Protein AF-A0A7K7Q3B3-F1 (afdb_monomer_lite)

InterPro domains:
  IPR001609 Myosin head, motor domain-like [PS51456] (1-58)
  IPR002928 Myosin tail [PF01576] (126-361)
  IPR027417 P-loop containing nucleoside triphosphate hydrolase [SSF52540] (1-120)

Secondary structure (DSSP, 8-state):
-GGGG-GGGS-TT----HHHHHHHHHHTSSS-TTSEEE-SS-EEE-TTHHHHHHHHHHHHHHHHHHHHHHHHHHHHHHHHHHHHHHHHHHHHHHHHHHHHHHHHTT-HHHHHHHHHGGG-THHHHHHHHHHHHHHHHHHHHHHHHHHHHHHHHHHHHHHHHHHHHHHHHHHHHHHHHHHHHHHHHHHHHHHHHHHHHHHHHHHHHHHHHHHHHHHHHHHHHHHHHHHHHHHHHHHHHHHHHHHHHHHHHHHHHHHHHHHHHHHHHHHHHHHHHHHHHHHHHHHHHHHHHHHHHHHHHHHHHHHHHHHHHHHHHHHHHHHHHHHHHHHHHHHHHHHHHHHHHHHHHHHHHHHHHHHHSSS---

Organism: Acrocephalus arundinaceus (NCBI:txid39621)

Radius of gyration: 111.66 Å; chains: 1; bounding box: 229×106×285 Å

Foldseek 3Di:
DLCLLPVPQDDPPDDDDPQVSVVSRVVVDPDDPVQWDDDPPDIDGHPPRVVVSVVSVVVSVVVVVVVVVVVVVVVVVVVVVVVVVVVVVVVVVVVVVVVVCVVCVPPPVVVVCVVVVVVPPPPVVVVVVVVVVVVVVVVVVVVVVVVVVVVVVVVVVVVVVVVVVVVVVVVVVVVVVVVVVVVVVVVVVVVVVVVVVVVVVVVVVVVVVVVVVVVVVVVVVVVVVVVVVVVVVVVVVVVVVVVVVVVVVVVVVVVVVVVVVVVVVVVVVVVVVVVVVVVVVVVVVVVVVVVVVVVVVVVVVVVVVVVVVVVVVVVVVVVVVVVVVVVVVVVVVVVVVVVVVVVVVVVVVVVVVVVVVPDDPD

pLDDT: mean 83.48, std 15.22, range [38.94, 98.06]

Sequence (362 aa):
RYKVLNASAIPEGQFIDSKKASEKLLGSIDVDHTQYKFGHTKVFFKAGLLGLLEEMRDEKLAQLITRTQARCRGFLMRVEYQRMVERRESIFCIQYNIRAFMNVKHWPWMKLFFKIKPLLKSAESEKEMANMKQEFEKTKEELAKSEAKRKELEEKMVKLVQEKNDLQLQVQAEADSFADAEERCDQLIKIKIQLEAKIKEVTERAEDEEEINADLTAKKRKLEDECSELKKDIDDLELTLAKVEKEKHATENKVKNLTEEMAALDETIAKLTKEKKALQEAHQQTLDDLQAEEDKVNTLTKAKSKLEQQVDDLEGSLEQEKKLRVDLERVKRKLEGDLKLAQDSIMDLENDKQQLDEKLKK

Structure (mmCIF, N/CA/C/O backbone):
data_AF-A0A7K7Q3B3-F1
#
_entry.id   AF-A0A7K7Q3B3-F1
#
loop_
_atom_site.group_PDB
_atom_site.id
_atom_site.type_symbol
_atom_site.label_atom_id
_atom_site.label_alt_id
_atom_site.label_comp_id
_atom_site.label_asym_id
_atom_site.label_entity_id
_atom_site.label_seq_id
_atom_site.pdbx_PDB_ins_code
_atom_site.Cartn_x
_atom_site.Cartn_y
_atom_site.Cartn_z
_atom_site.occupancy
_atom_site.B_iso_or_equiv
_atom_site.auth_seq_id
_atom_site.auth_comp_id
_atom_site.auth_asym_id
_atom_site.auth_atom_id
_atom_site.pdbx_PDB_model_num
ATOM 1 N N . ARG A 1 1 ? -4.802 1.596 -39.203 1.00 84.56 1 ARG A N 1
ATOM 2 C CA . ARG A 1 1 ? -4.751 0.287 -39.904 1.00 84.56 1 ARG A CA 1
ATOM 3 C C . ARG A 1 1 ? -5.434 0.347 -41.269 1.00 84.56 1 ARG A C 1
ATOM 5 O O . ARG A 1 1 ? -4.747 0.186 -42.265 1.00 84.56 1 ARG A O 1
ATOM 12 N N . TYR A 1 2 ? -6.728 0.674 -41.332 1.00 91.38 2 TYR A N 1
ATOM 13 C CA . TYR A 1 2 ? -7.512 0.630 -42.577 1.00 91.38 2 TYR A CA 1
ATOM 14 C C . TYR A 1 2 ? -7.532 1.920 -43.413 1.00 91.38 2 TYR A C 1
ATOM 16 O O . TYR A 1 2 ? -8.120 1.924 -44.484 1.00 91.38 2 TYR A O 1
ATOM 24 N N . LYS A 1 3 ? -6.851 3.002 -42.992 1.00 89.06 3 LYS A N 1
ATOM 25 C CA . LYS A 1 3 ? -6.758 4.260 -43.774 1.00 89.06 3 LYS A CA 1
ATOM 26 C C . LYS A 1 3 ? -6.236 4.025 -45.203 1.00 89.06 3 LYS A C 1
ATOM 28 O O . LYS A 1 3 ? -6.595 4.754 -46.114 1.00 89.06 3 LYS A O 1
ATOM 33 N N . VAL A 1 4 ? -5.422 2.986 -45.408 1.00 89.75 4 VAL A N 1
ATOM 34 C CA . VAL A 1 4 ? -4.890 2.603 -46.728 1.00 89.75 4 VAL A CA 1
ATOM 35 C C . VAL A 1 4 ? -5.970 2.149 -47.719 1.00 89.75 4 VAL A C 1
ATOM 37 O O . VAL A 1 4 ? -5.759 2.255 -48.923 1.00 89.75 4 VAL A O 1
ATOM 40 N N . LEU A 1 5 ? -7.124 1.679 -47.233 1.00 90.25 5 LEU A N 1
ATOM 41 C CA . LEU A 1 5 ? -8.244 1.272 -48.085 1.00 90.25 5 LEU A CA 1
ATOM 42 C C . LEU A 1 5 ? -8.858 2.470 -48.810 1.00 90.25 5 LEU A C 1
ATOM 44 O O . LEU A 1 5 ? -9.189 2.370 -49.989 1.00 90.25 5 LEU A O 1
ATOM 48 N N . ASN A 1 6 ? -8.948 3.609 -48.121 1.00 89.50 6 ASN A N 1
ATOM 49 C CA . ASN A 1 6 ? -9.407 4.866 -48.689 1.00 89.50 6 ASN A CA 1
ATOM 50 C C . ASN A 1 6 ? -8.723 6.053 -47.991 1.00 89.50 6 ASN A C 1
ATOM 52 O O . ASN A 1 6 ? -9.183 6.556 -46.964 1.00 89.50 6 ASN A O 1
ATOM 56 N N . ALA A 1 7 ? -7.601 6.505 -48.556 1.00 85.25 7 ALA A N 1
ATOM 57 C CA . ALA A 1 7 ? -6.820 7.602 -47.987 1.00 85.25 7 ALA A CA 1
ATOM 58 C C . ALA A 1 7 ? -7.554 8.953 -48.057 1.00 85.25 7 ALA A C 1
ATOM 60 O O . ALA A 1 7 ? -7.332 9.807 -47.202 1.00 85.25 7 ALA A O 1
ATOM 61 N N . SER A 1 8 ? -8.455 9.122 -49.030 1.00 86.25 8 SER A N 1
ATOM 62 C CA . SER A 1 8 ? -9.234 10.347 -49.245 1.00 86.25 8 SER A CA 1
ATOM 63 C C . SER A 1 8 ? -10.369 10.530 -48.234 1.00 86.25 8 SER A C 1
ATOM 65 O O . SER A 1 8 ? -10.897 11.631 -48.108 1.00 86.25 8 SER A O 1
ATOM 67 N N . ALA A 1 9 ? -10.734 9.481 -47.490 1.00 86.62 9 ALA A N 1
ATOM 68 C CA . ALA A 1 9 ? -11.814 9.529 -46.503 1.00 86.62 9 ALA A CA 1
ATOM 69 C C . ALA A 1 9 ? -11.504 10.428 -45.291 1.00 86.62 9 ALA A C 1
ATOM 71 O O . ALA A 1 9 ? -12.417 10.945 -44.644 1.00 86.62 9 ALA A O 1
ATOM 72 N N . ILE A 1 10 ? -10.219 10.617 -44.972 1.00 85.38 10 ILE A N 1
ATOM 73 C CA . ILE A 1 10 ? -9.761 11.464 -43.867 1.00 85.38 10 ILE A CA 1
ATOM 74 C C . ILE A 1 10 ? -8.776 12.499 -44.435 1.00 85.38 10 ILE A C 1
ATOM 76 O O . ILE A 1 10 ? -7.661 12.108 -44.793 1.00 85.38 10 ILE A O 1
ATOM 80 N N . PRO A 1 11 ? -9.150 13.795 -44.492 1.00 82.44 11 PRO A N 1
ATOM 81 C CA . PRO A 1 11 ? -8.271 14.872 -44.945 1.00 82.44 11 PRO A CA 1
ATOM 82 C C . PRO A 1 11 ? -6.944 14.894 -44.178 1.00 82.44 11 PRO A C 1
ATOM 84 O O . PRO A 1 11 ? -6.923 14.745 -42.955 1.00 82.44 11 PRO A O 1
ATOM 87 N N . GLU A 1 12 ? -5.829 15.087 -44.881 1.00 78.69 12 GLU A N 1
ATOM 88 C CA . GLU A 1 12 ? -4.520 15.233 -44.237 1.00 78.69 12 GLU A CA 1
ATOM 89 C C . GLU A 1 12 ? -4.358 16.630 -43.622 1.00 78.69 12 GLU A C 1
ATOM 91 O O . GLU A 1 12 ? -4.794 17.628 -44.189 1.00 78.69 12 GLU A O 1
ATOM 96 N N . GLY A 1 13 ? -3.747 16.700 -42.435 1.00 77.62 13 GLY A N 1
ATOM 97 C CA . GLY A 1 13 ? -3.433 17.962 -41.752 1.00 77.62 13 GLY A CA 1
ATOM 98 C C . GLY A 1 13 ? -4.578 18.606 -40.961 1.00 77.62 13 GLY A C 1
ATOM 99 O O . GLY A 1 13 ? -4.340 19.590 -40.267 1.00 77.62 13 GLY A O 1
ATOM 100 N N . GLN A 1 14 ? -5.796 18.057 -41.002 1.00 79.38 14 GLN A N 1
ATOM 101 C CA . GLN A 1 14 ? -6.909 18.522 -40.167 1.00 79.38 14 GLN A CA 1
ATOM 102 C C . GLN A 1 14 ? -7.084 17.628 -38.939 1.00 79.38 14 GLN A C 1
ATOM 104 O O . GLN A 1 14 ? -7.171 16.404 -39.051 1.00 79.38 14 GLN A O 1
ATOM 109 N N . PHE A 1 15 ? -7.168 18.244 -37.759 1.00 79.94 15 PHE A N 1
ATOM 110 C CA . PHE A 1 15 ? -7.514 17.525 -36.538 1.00 79.94 15 PHE A CA 1
ATOM 111 C C . PHE A 1 15 ? -8.987 17.102 -36.594 1.00 79.94 15 PHE A C 1
ATOM 113 O O . PHE A 1 15 ? -9.887 17.938 -36.658 1.00 79.94 15 PHE A O 1
ATOM 120 N N . ILE A 1 16 ? -9.230 15.792 -36.584 1.00 85.50 16 ILE A N 1
ATOM 121 C CA . ILE A 1 16 ? -10.566 15.192 -36.546 1.00 85.50 16 ILE A CA 1
ATOM 122 C C . ILE A 1 16 ? -10.621 14.271 -35.332 1.00 85.50 16 ILE A C 1
ATOM 124 O O . ILE A 1 16 ? -9.686 13.514 -35.074 1.00 85.50 16 ILE A O 1
ATOM 128 N N . ASP A 1 17 ? -11.738 14.325 -34.607 1.00 89.00 17 ASP A N 1
ATOM 129 C CA . ASP A 1 17 ? -12.018 13.409 -33.505 1.00 89.00 17 ASP A CA 1
ATOM 130 C C . ASP A 1 17 ? -11.872 11.936 -33.937 1.00 89.00 17 ASP A C 1
ATOM 132 O O . ASP A 1 17 ? -12.338 11.536 -35.006 1.00 89.00 17 ASP A O 1
ATOM 136 N N . SER A 1 18 ? -11.242 11.114 -33.094 1.00 87.31 18 SER A N 1
ATOM 137 C CA . SER A 1 18 ? -10.873 9.735 -33.451 1.00 87.31 18 SER A CA 1
ATOM 138 C C . SER A 1 18 ? -12.084 8.849 -33.760 1.00 87.31 18 SER A C 1
ATOM 140 O O . SER A 1 18 ? -12.007 7.980 -34.637 1.00 87.31 18 SER A O 1
ATOM 142 N N . LYS A 1 19 ? -13.222 9.080 -33.090 1.00 89.19 19 LYS A N 1
ATOM 143 C CA . LYS A 1 19 ? -14.461 8.343 -33.356 1.00 89.19 19 LYS A CA 1
ATOM 144 C C . LYS A 1 19 ? -15.053 8.771 -34.695 1.00 89.19 19 LYS A C 1
ATOM 146 O O . LYS A 1 19 ? -15.289 7.917 -35.546 1.00 89.19 19 LYS A O 1
ATOM 151 N N . LYS A 1 20 ? -15.175 10.081 -34.935 1.00 88.94 20 LYS A N 1
ATOM 152 C CA . LYS A 1 20 ? -15.652 10.623 -36.223 1.00 88.94 20 LYS A CA 1
ATOM 153 C C . LYS A 1 20 ? -14.767 10.211 -37.401 1.00 88.94 20 LYS A C 1
ATOM 155 O O . LYS A 1 20 ? -15.269 9.939 -38.488 1.00 88.94 20 LYS A O 1
ATOM 160 N N . ALA A 1 21 ? -13.452 10.149 -37.203 1.00 88.94 21 ALA A N 1
ATOM 161 C CA . ALA A 1 21 ? -12.510 9.676 -38.214 1.00 88.94 21 ALA A CA 1
ATOM 162 C C . ALA A 1 21 ? -12.736 8.192 -38.545 1.00 88.94 21 ALA A C 1
ATOM 164 O O . ALA A 1 21 ? -12.727 7.810 -39.714 1.00 88.94 21 ALA A O 1
ATOM 165 N N . SER A 1 22 ? -12.988 7.366 -37.527 1.00 89.81 22 SER A N 1
ATOM 166 C CA . SER A 1 22 ? -13.286 5.938 -37.696 1.00 89.81 22 SER A CA 1
ATOM 167 C C . SER A 1 22 ? -14.641 5.706 -38.375 1.00 89.81 22 SER A C 1
ATOM 169 O O . SER A 1 22 ? -14.742 4.838 -39.239 1.00 89.81 22 SER A O 1
ATOM 171 N N . GLU A 1 23 ? -15.654 6.511 -38.038 1.00 90.25 23 GLU A N 1
ATOM 172 C CA . GLU A 1 23 ? -16.974 6.526 -38.686 1.00 90.25 23 GLU A CA 1
ATOM 173 C C . GLU A 1 23 ? -16.875 6.882 -40.168 1.00 90.25 23 GLU A C 1
ATOM 175 O O . GLU A 1 23 ? -17.378 6.139 -41.009 1.00 90.25 23 GLU A O 1
ATOM 180 N N . LYS A 1 24 ? -16.167 7.968 -40.504 1.00 90.12 24 LYS A N 1
ATOM 181 C CA . LYS A 1 24 ? -15.934 8.365 -41.900 1.00 90.12 24 LYS A CA 1
ATOM 182 C C . LYS A 1 24 ? -15.163 7.306 -42.679 1.00 90.12 24 LYS A C 1
ATOM 184 O O . LYS A 1 24 ? -15.512 7.020 -43.818 1.00 90.12 24 LYS A O 1
ATOM 189 N N . LEU A 1 25 ? -14.128 6.721 -42.077 1.00 91.56 25 LEU A N 1
ATOM 190 C CA . LEU A 1 25 ? -13.311 5.713 -42.741 1.00 91.56 25 LEU A CA 1
ATOM 191 C C . LEU A 1 25 ? -14.110 4.438 -43.026 1.00 91.56 25 LEU A C 1
ATOM 193 O O . LEU A 1 25 ? -14.144 4.014 -44.174 1.00 91.56 25 LEU A O 1
ATOM 197 N N . LEU A 1 26 ? -14.776 3.853 -42.024 1.00 91.44 26 LEU A N 1
ATOM 198 C CA . LEU A 1 26 ? -15.590 2.647 -42.229 1.00 91.44 26 LEU A CA 1
ATOM 199 C C . LEU A 1 26 ? -16.825 2.914 -43.097 1.00 91.44 26 LEU A C 1
ATOM 201 O O . LEU A 1 26 ? -17.210 2.041 -43.859 1.00 91.44 26 LEU A O 1
ATOM 205 N N . GLY A 1 27 ? -17.396 4.122 -43.043 1.00 90.75 27 GLY A N 1
ATOM 206 C CA . GLY A 1 27 ? -18.475 4.547 -43.940 1.00 90.75 27 GLY A CA 1
ATOM 207 C C . GLY A 1 27 ? -18.042 4.723 -45.400 1.00 90.75 27 GLY A C 1
ATOM 208 O O . GLY A 1 27 ? -18.871 4.664 -46.297 1.00 90.75 27 GLY A O 1
ATOM 209 N N . SER A 1 28 ? -16.748 4.947 -45.647 1.00 91.62 28 SER A N 1
ATOM 210 C CA . SER A 1 28 ? -16.187 5.115 -46.996 1.00 91.62 28 SER A CA 1
ATOM 211 C C . SER A 1 28 ? -15.723 3.812 -47.651 1.00 91.62 28 SER A C 1
ATOM 213 O O . SER A 1 28 ? -15.290 3.828 -48.805 1.00 91.62 28 SER A O 1
ATOM 215 N N . ILE A 1 29 ? -15.723 2.717 -46.889 1.00 91.31 29 ILE A N 1
ATOM 216 C CA . ILE A 1 29 ? -15.339 1.384 -47.344 1.00 91.31 29 ILE A CA 1
ATOM 217 C C . ILE A 1 29 ? -16.635 0.626 -47.624 1.00 91.31 29 ILE A C 1
ATOM 219 O O . ILE A 1 29 ? -17.573 0.700 -46.834 1.00 91.31 29 ILE A O 1
ATOM 223 N N . ASP A 1 30 ? -16.677 -0.097 -48.738 1.00 88.75 30 ASP A N 1
ATOM 224 C CA . ASP A 1 30 ? -17.836 -0.891 -49.143 1.00 88.75 30 ASP A CA 1
ATOM 225 C C . ASP A 1 30 ? -17.955 -2.161 -48.279 1.00 88.75 30 ASP A C 1
ATOM 227 O O . ASP A 1 30 ? -17.468 -3.234 -48.633 1.00 88.75 30 ASP A O 1
ATOM 231 N N . VAL A 1 31 ? -18.512 -2.002 -47.075 1.00 90.19 31 VAL A N 1
ATOM 232 C CA . VAL A 1 31 ? -18.776 -3.071 -46.103 1.00 90.19 31 VAL A CA 1
ATOM 233 C C . VAL A 1 31 ? -20.163 -2.909 -45.490 1.00 90.19 31 VAL A C 1
ATOM 235 O O . VAL A 1 31 ? -20.661 -1.801 -45.309 1.00 90.19 31 VAL A O 1
ATOM 238 N N . ASP A 1 32 ? -20.779 -4.023 -45.098 1.00 91.88 32 ASP A N 1
ATOM 239 C CA . ASP A 1 32 ? -22.090 -4.020 -44.447 1.00 91.88 32 ASP A CA 1
ATOM 240 C C . ASP A 1 32 ? -22.048 -3.296 -43.085 1.00 91.88 32 ASP A C 1
ATOM 242 O O . ASP A 1 32 ? -21.484 -3.779 -42.096 1.00 91.88 32 ASP A O 1
ATOM 246 N N . HIS A 1 33 ? -22.699 -2.132 -43.013 1.00 90.31 33 HIS A N 1
ATOM 247 C CA . HIS A 1 33 ? -22.749 -1.291 -41.815 1.00 90.31 33 HIS A CA 1
ATOM 248 C C . HIS A 1 33 ? -23.534 -1.906 -40.641 1.00 90.31 33 HIS A C 1
ATOM 250 O O . HIS A 1 33 ? -23.466 -1.399 -39.519 1.00 90.31 33 HIS A O 1
ATOM 256 N N . THR A 1 34 ? -24.258 -3.011 -40.847 1.00 91.56 34 THR A N 1
ATOM 257 C CA . THR A 1 34 ? -24.919 -3.758 -39.761 1.00 91.56 34 THR A CA 1
ATOM 258 C C . THR A 1 34 ? -23.973 -4.716 -39.030 1.00 91.56 34 THR A C 1
ATOM 260 O O . THR A 1 34 ? -24.322 -5.259 -37.972 1.00 91.56 34 THR A O 1
ATOM 263 N N . GLN A 1 35 ? -22.773 -4.938 -39.574 1.00 92.81 35 GLN A N 1
ATOM 264 C CA . GLN A 1 35 ? -21.789 -5.877 -39.040 1.00 92.81 35 GLN A CA 1
ATOM 265 C C . GLN A 1 35 ? -20.799 -5.251 -38.063 1.00 92.81 35 GLN A C 1
ATOM 267 O O . GLN A 1 35 ? -19.981 -5.970 -37.490 1.00 92.81 35 GLN A O 1
ATOM 272 N N . TYR A 1 36 ? -20.885 -3.947 -37.806 1.00 93.94 36 TYR A N 1
ATOM 273 C CA . TYR A 1 36 ? -20.068 -3.303 -36.789 1.00 93.94 36 TYR A CA 1
ATOM 274 C C . TYR A 1 36 ? -20.842 -2.270 -35.968 1.00 93.94 36 TYR A C 1
ATOM 276 O O . TYR A 1 36 ? -21.887 -1.760 -36.375 1.00 93.94 36 TYR A O 1
ATOM 284 N N . LYS A 1 37 ? -20.323 -1.957 -34.779 1.00 93.25 37 LYS A N 1
ATOM 285 C CA . LYS A 1 37 ? -20.847 -0.915 -33.887 1.00 93.25 37 LYS A CA 1
ATOM 286 C C . LYS A 1 37 ? -19.711 -0.143 -33.220 1.00 93.25 37 LYS A C 1
ATOM 288 O O . LYS A 1 37 ? -18.726 -0.730 -32.777 1.00 93.25 37 LYS A O 1
ATOM 293 N N . PHE A 1 38 ? -19.868 1.175 -33.115 1.00 92.75 38 PHE A N 1
ATOM 294 C CA . PHE A 1 38 ? -18.913 2.052 -32.435 1.00 92.75 38 PHE A CA 1
ATOM 295 C C . PHE A 1 38 ? -19.223 2.151 -30.938 1.00 92.75 38 PHE A C 1
ATOM 297 O O . PHE A 1 38 ? -20.309 2.584 -30.557 1.00 92.75 38 PHE A O 1
ATOM 304 N N . GLY A 1 39 ? -18.257 1.795 -30.093 1.00 89.06 39 GLY A N 1
ATOM 305 C CA . GLY A 1 39 ? -18.222 2.157 -28.675 1.00 89.06 39 GLY A CA 1
ATOM 306 C C . GLY A 1 39 ? -17.466 3.471 -28.438 1.00 89.06 39 GLY A C 1
ATOM 307 O O . GLY A 1 39 ? -17.098 4.172 -29.381 1.00 89.06 39 GLY A O 1
ATOM 308 N N . HIS A 1 40 ? -17.211 3.810 -27.170 1.00 84.31 40 HIS A N 1
ATOM 309 C CA . HIS A 1 40 ? -16.462 5.025 -26.808 1.00 84.31 40 HIS A CA 1
ATOM 310 C C . HIS A 1 40 ? -14.968 4.936 -27.147 1.00 84.31 40 HIS A C 1
ATOM 312 O O . HIS A 1 40 ? -14.392 5.904 -27.629 1.00 84.31 40 HIS A O 1
ATOM 318 N N . THR A 1 41 ? -14.349 3.773 -26.929 1.00 87.12 41 THR A N 1
ATOM 319 C CA . THR A 1 41 ? -12.910 3.542 -27.167 1.00 87.12 41 THR A CA 1
ATOM 320 C C . THR A 1 41 ? -12.626 2.412 -28.157 1.00 87.12 41 THR A C 1
ATOM 322 O O . THR A 1 41 ? -11.491 2.257 -28.604 1.00 87.12 41 THR A O 1
ATOM 325 N N . LYS A 1 42 ? -13.630 1.597 -28.501 1.00 92.00 42 LYS A N 1
ATOM 326 C CA . LYS A 1 42 ? -13.481 0.378 -29.312 1.00 92.00 42 LYS A CA 1
ATOM 327 C C . LYS A 1 42 ? -14.560 0.296 -30.391 1.00 92.00 42 LYS A C 1
ATOM 329 O O . LYS A 1 42 ? -15.663 0.801 -30.199 1.00 92.00 42 LYS A O 1
ATOM 334 N N . VAL A 1 43 ? -14.250 -0.381 -31.495 1.00 91.94 43 VAL A N 1
ATOM 335 C CA . VAL A 1 43 ? -15.218 -0.777 -32.531 1.00 91.94 43 VAL A CA 1
ATOM 336 C C . VAL A 1 43 ? -15.446 -2.279 -32.413 1.00 91.94 43 VAL A C 1
ATOM 338 O O . VAL A 1 43 ? -14.484 -3.042 -32.342 1.00 91.94 43 VAL A O 1
ATOM 341 N N . PHE A 1 44 ? -16.706 -2.692 -32.358 1.00 93.00 44 PHE A N 1
ATOM 342 C CA . PHE A 1 44 ? -17.110 -4.090 -32.267 1.00 93.00 44 PHE A CA 1
ATOM 343 C C . PHE A 1 44 ? -17.494 -4.586 -33.654 1.00 93.00 44 PHE A C 1
ATOM 345 O O . PHE A 1 44 ? -18.296 -3.939 -34.323 1.00 93.00 44 PHE A O 1
ATOM 352 N N . PHE A 1 45 ? -16.945 -5.725 -34.066 1.00 95.25 45 PHE A N 1
ATOM 353 C CA . PHE A 1 45 ? -17.212 -6.357 -35.357 1.00 95.25 45 PHE A CA 1
ATOM 354 C C . PHE A 1 45 ? -17.914 -7.699 -35.132 1.00 95.25 45 PHE A C 1
ATOM 356 O O . PHE A 1 45 ? -17.574 -8.424 -34.196 1.00 95.25 45 PHE A O 1
ATOM 363 N N . LYS A 1 46 ? -18.873 -8.048 -35.992 1.00 94.81 46 LYS A N 1
ATOM 364 C CA . LYS A 1 46 ? -19.380 -9.421 -36.098 1.00 94.81 46 LYS A CA 1
ATOM 365 C C . LYS A 1 46 ? -18.287 -10.330 -36.673 1.00 94.81 46 LYS A C 1
ATOM 367 O O . LYS A 1 46 ? -17.348 -9.862 -37.322 1.00 94.81 46 LYS A O 1
ATOM 372 N N . ALA A 1 47 ? -18.412 -11.633 -36.427 1.00 92.56 47 ALA A N 1
ATOM 373 C CA . ALA A 1 47 ? -17.499 -12.626 -36.984 1.00 92.56 47 ALA A CA 1
ATOM 374 C C . ALA A 1 47 ? -17.429 -12.505 -38.520 1.00 92.56 47 ALA A C 1
ATOM 376 O O . ALA A 1 47 ? -18.448 -12.287 -39.171 1.00 92.56 47 ALA A O 1
ATOM 377 N N . GLY A 1 48 ? -16.225 -12.617 -39.085 1.00 90.50 48 GLY A N 1
ATOM 378 C CA . GLY A 1 48 ? -15.976 -12.513 -40.529 1.00 90.50 48 GLY A CA 1
ATOM 379 C C . GLY A 1 48 ? -15.602 -11.110 -41.022 1.00 90.50 48 GLY A C 1
ATOM 380 O O . GLY A 1 48 ? -14.658 -10.988 -41.798 1.00 90.50 48 GLY A O 1
ATOM 381 N N . LEU A 1 49 ? -16.232 -10.041 -40.513 1.00 93.00 49 LEU A N 1
ATOM 382 C CA . LEU A 1 49 ? -15.990 -8.679 -41.023 1.00 93.00 49 LEU A CA 1
ATOM 383 C C . LEU A 1 49 ? -14.534 -8.217 -40.843 1.00 93.00 49 LEU A C 1
ATOM 385 O O . LEU A 1 49 ? -13.968 -7.572 -41.723 1.00 93.00 49 LEU A O 1
ATOM 389 N N . LEU A 1 50 ? -13.901 -8.559 -39.717 1.00 92.31 50 LEU A N 1
ATOM 390 C CA . LEU A 1 50 ? -12.499 -8.199 -39.488 1.00 92.31 50 LEU A CA 1
ATOM 391 C C . LEU A 1 50 ? -11.551 -8.913 -40.466 1.00 92.31 50 LEU A C 1
ATOM 393 O O . LEU A 1 50 ? -10.570 -8.313 -40.891 1.00 92.31 50 LEU A O 1
ATOM 397 N N . GLY A 1 51 ? -11.855 -10.163 -40.832 1.00 93.81 51 GLY A N 1
ATOM 398 C CA . GLY A 1 51 ? -11.087 -10.921 -41.823 1.00 93.81 51 GLY A CA 1
ATOM 399 C C . GLY A 1 51 ? -11.187 -10.285 -43.207 1.00 93.81 51 GLY A C 1
ATOM 400 O O . GLY A 1 51 ? -10.163 -9.999 -43.816 1.00 93.81 51 GLY A O 1
ATOM 401 N N . LEU A 1 52 ? -12.406 -9.933 -43.629 1.00 93.12 52 LEU A N 1
ATOM 402 C CA . LEU A 1 52 ? -12.645 -9.218 -44.885 1.00 93.12 52 LEU A CA 1
ATOM 403 C C . LEU A 1 52 ? -11.875 -7.886 -44.947 1.00 93.12 52 LEU A C 1
ATOM 405 O O . LEU A 1 52 ? -11.236 -7.576 -45.949 1.00 93.12 52 LEU A O 1
ATOM 409 N N . LEU A 1 53 ? -11.882 -7.107 -43.858 1.00 93.88 53 LEU A N 1
ATOM 410 C CA . LEU A 1 53 ? -11.126 -5.852 -43.783 1.00 93.88 53 LEU A CA 1
ATOM 411 C C . LEU A 1 53 ? -9.603 -6.054 -43.876 1.00 93.88 53 LEU A C 1
ATOM 413 O O . LEU A 1 53 ? -8.908 -5.165 -44.376 1.00 93.88 53 LEU A O 1
ATOM 417 N N . GLU A 1 54 ? -9.068 -7.180 -43.391 1.00 94.94 54 GLU A N 1
ATOM 418 C CA . GLU A 1 54 ? -7.656 -7.529 -43.591 1.00 94.94 54 GLU A CA 1
ATOM 419 C C . GLU A 1 54 ? -7.362 -7.951 -45.028 1.00 94.94 54 GLU A C 1
ATOM 421 O O . GLU A 1 54 ? -6.396 -7.450 -45.594 1.00 94.94 54 GLU A O 1
ATOM 426 N N . GLU A 1 55 ? -8.206 -8.773 -45.651 1.00 94.69 55 GLU A N 1
ATOM 427 C CA . GLU A 1 55 ? -8.022 -9.197 -47.046 1.00 94.69 55 GLU A CA 1
ATOM 428 C C . GLU A 1 55 ? -8.016 -7.997 -48.000 1.00 94.69 55 GLU A C 1
ATOM 430 O O . GLU A 1 55 ? -7.057 -7.795 -48.750 1.00 94.69 55 GLU A O 1
ATOM 435 N N . MET A 1 56 ? -9.014 -7.112 -47.886 1.00 93.19 56 MET A N 1
ATOM 436 C CA . MET A 1 56 ? -9.070 -5.868 -48.666 1.00 93.19 56 MET A CA 1
ATOM 437 C C . MET A 1 56 ? -7.812 -5.010 -48.463 1.00 93.19 56 MET A C 1
ATOM 439 O O . MET A 1 56 ? -7.342 -4.316 -49.373 1.00 93.19 56 MET A O 1
ATOM 443 N N . ARG A 1 57 ? -7.267 -5.011 -47.240 1.00 94.94 57 ARG A N 1
ATOM 444 C CA . ARG A 1 57 ? -6.073 -4.238 -46.892 1.00 94.94 57 ARG A CA 1
ATOM 445 C C . ARG A 1 57 ? -4.836 -4.855 -47.522 1.00 94.94 57 ARG A C 1
ATOM 447 O O . ARG A 1 57 ? -4.022 -4.106 -48.064 1.00 94.94 57 ARG A O 1
ATOM 454 N N . ASP A 1 58 ? -4.695 -6.168 -47.461 1.00 95.50 58 ASP A N 1
ATOM 455 C CA . ASP A 1 58 ? -3.544 -6.883 -47.995 1.00 95.50 58 ASP A CA 1
ATOM 456 C C . ASP A 1 58 ? -3.480 -6.778 -49.519 1.00 95.50 58 ASP A C 1
ATOM 458 O O . ASP A 1 58 ? -2.405 -6.520 -50.060 1.00 95.50 58 ASP A O 1
ATOM 462 N N . GLU A 1 59 ? -4.618 -6.810 -50.216 1.00 94.19 59 GLU A N 1
ATOM 463 C CA . GLU A 1 59 ? -4.673 -6.538 -51.658 1.00 94.19 59 GLU A CA 1
ATOM 464 C C . GLU A 1 59 ? -4.164 -5.131 -52.009 1.00 94.19 59 GLU A C 1
ATOM 466 O O . GLU A 1 59 ? -3.342 -4.952 -52.918 1.00 94.19 59 GLU A O 1
ATOM 471 N N . LYS A 1 60 ? -4.608 -4.104 -51.269 1.00 92.12 60 LYS A N 1
ATOM 472 C CA . LYS A 1 60 ? -4.128 -2.726 -51.469 1.00 92.12 60 LYS A CA 1
ATOM 473 C C . LYS A 1 60 ? -2.649 -2.582 -51.133 1.00 92.12 60 LYS A C 1
ATOM 475 O O . LYS A 1 60 ? -1.916 -1.910 -51.865 1.00 92.12 60 LYS A O 1
ATOM 480 N N . LEU A 1 61 ? -2.192 -3.212 -50.053 1.00 94.25 61 LEU A N 1
ATOM 481 C CA . LEU A 1 61 ? -0.785 -3.203 -49.669 1.00 94.25 61 LEU A CA 1
ATOM 482 C C . LEU A 1 61 ? 0.082 -3.914 -50.704 1.00 94.25 61 LEU A C 1
ATOM 484 O O . LEU A 1 61 ? 1.128 -3.374 -51.053 1.00 94.25 61 LEU A O 1
ATOM 488 N N . ALA A 1 62 ? -0.357 -5.044 -51.254 1.00 95.75 62 ALA A N 1
ATOM 489 C CA . ALA A 1 62 ? 0.357 -5.754 -52.309 1.00 95.75 62 ALA A CA 1
ATOM 490 C C . ALA A 1 62 ? 0.598 -4.844 -53.523 1.00 95.75 62 ALA A C 1
ATOM 492 O O . ALA A 1 62 ? 1.731 -4.718 -53.985 1.00 95.75 62 ALA A O 1
ATOM 493 N N . GLN A 1 63 ? -0.423 -4.110 -53.981 1.00 94.19 63 GLN A N 1
ATOM 494 C CA . GLN A 1 63 ? -0.278 -3.160 -55.092 1.00 94.19 63 GLN A CA 1
ATOM 495 C C . GLN A 1 63 ? 0.741 -2.047 -54.793 1.00 94.19 63 GLN A C 1
ATOM 497 O O . GLN A 1 63 ? 1.583 -1.723 -55.638 1.00 94.19 63 GLN A O 1
ATOM 502 N N . LEU A 1 64 ? 0.686 -1.455 -53.594 1.00 93.19 64 LEU A N 1
ATOM 503 C CA . LEU A 1 64 ? 1.614 -0.398 -53.181 1.00 93.19 64 LEU A CA 1
ATOM 504 C C . LEU A 1 64 ? 3.045 -0.926 -53.033 1.00 93.19 64 LEU A C 1
ATOM 506 O O . LEU A 1 64 ? 3.986 -0.307 -53.533 1.00 93.19 64 LEU A O 1
ATOM 510 N N . ILE A 1 65 ? 3.210 -2.085 -52.396 1.00 94.88 65 ILE A N 1
ATOM 511 C CA . ILE A 1 65 ? 4.504 -2.738 -52.202 1.00 94.88 65 ILE A CA 1
ATOM 512 C C . ILE A 1 65 ? 5.112 -3.090 -53.555 1.00 94.88 65 ILE A C 1
ATOM 514 O O . ILE A 1 65 ? 6.280 -2.781 -53.771 1.00 94.88 65 ILE A O 1
ATOM 518 N N . THR A 1 66 ? 4.347 -3.637 -54.502 1.00 97.00 66 THR A N 1
ATOM 519 C CA . THR A 1 66 ? 4.857 -3.947 -55.845 1.00 97.00 66 THR A CA 1
ATOM 520 C C . THR A 1 66 ? 5.370 -2.697 -56.561 1.00 97.00 66 THR A C 1
ATOM 522 O O . THR A 1 66 ? 6.450 -2.735 -57.153 1.00 97.00 66 THR A O 1
ATOM 525 N N . ARG A 1 67 ? 4.676 -1.553 -56.456 1.00 96.38 67 ARG A N 1
ATOM 526 C CA . ARG A 1 67 ? 5.158 -0.272 -57.014 1.00 96.38 67 ARG A CA 1
ATOM 527 C C . ARG A 1 67 ? 6.448 0.201 -56.341 1.00 96.38 67 ARG A C 1
ATOM 529 O O . ARG A 1 67 ? 7.378 0.621 -57.032 1.00 96.38 67 ARG A O 1
ATOM 536 N N . THR A 1 68 ? 6.528 0.115 -55.014 1.00 96.00 68 THR A N 1
ATOM 537 C CA . THR A 1 68 ? 7.738 0.468 -54.256 1.00 96.00 68 THR A CA 1
ATOM 538 C C . THR A 1 68 ? 8.905 -0.438 -54.634 1.00 96.00 68 THR A C 1
ATOM 540 O O . THR A 1 68 ? 9.976 0.049 -54.986 1.00 96.00 68 THR A O 1
ATOM 543 N N . GLN A 1 69 ? 8.688 -1.751 -54.664 1.00 96.44 69 GLN A N 1
ATOM 544 C CA . GLN A 1 69 ? 9.697 -2.721 -55.068 1.00 96.44 69 GLN A CA 1
ATOM 545 C C . GLN A 1 69 ? 10.165 -2.492 -56.509 1.00 96.44 69 GLN A C 1
ATOM 547 O O . GLN A 1 69 ? 11.361 -2.580 -56.770 1.00 96.44 69 GLN A O 1
ATOM 552 N N . ALA A 1 70 ? 9.264 -2.165 -57.442 1.00 97.44 70 ALA A N 1
ATOM 553 C CA . ALA A 1 70 ? 9.634 -1.828 -58.816 1.00 97.44 70 ALA A CA 1
ATOM 554 C C . ALA A 1 70 ? 10.555 -0.596 -58.869 1.00 97.44 70 ALA A C 1
ATOM 556 O O . ALA A 1 70 ? 11.560 -0.610 -59.582 1.00 97.44 70 ALA A O 1
ATOM 557 N N . ARG A 1 71 ? 10.282 0.440 -58.061 1.00 96.88 71 ARG A N 1
ATOM 558 C CA . ARG A 1 71 ? 11.173 1.607 -57.929 1.00 96.88 71 ARG A CA 1
ATOM 559 C C . ARG A 1 71 ? 12.529 1.235 -57.334 1.00 96.88 71 ARG A C 1
ATOM 561 O O . ARG A 1 71 ? 13.543 1.650 -57.888 1.00 96.88 71 ARG A O 1
ATOM 568 N N . CYS A 1 72 ? 12.560 0.443 -56.261 1.00 96.56 72 CYS A N 1
ATOM 569 C CA . CYS A 1 72 ? 13.801 -0.021 -55.634 1.00 96.56 72 CYS A CA 1
ATOM 570 C C . CYS A 1 72 ? 14.645 -0.857 -56.605 1.00 96.56 72 CYS A C 1
ATOM 572 O O . CYS A 1 72 ? 15.824 -0.568 -56.789 1.00 96.56 72 CYS A O 1
ATOM 574 N N . ARG A 1 73 ? 14.038 -1.839 -57.287 1.00 97.62 73 ARG A N 1
ATOM 575 C CA . ARG A 1 73 ? 14.710 -2.654 -58.314 1.00 97.62 73 ARG A CA 1
ATOM 576 C C . ARG A 1 73 ? 15.224 -1.785 -59.461 1.00 97.62 73 ARG A C 1
ATOM 578 O O . ARG A 1 73 ? 16.367 -1.942 -59.874 1.00 97.62 73 ARG A O 1
ATOM 585 N N . GLY A 1 74 ? 14.428 -0.819 -59.922 1.00 97.81 74 GLY A N 1
ATOM 586 C CA . GLY A 1 74 ? 14.847 0.138 -60.945 1.00 97.81 74 GLY A CA 1
ATOM 587 C C . GLY A 1 74 ? 16.016 1.027 -60.504 1.00 97.81 74 GLY A C 1
ATOM 588 O O . GLY A 1 74 ? 16.920 1.278 -61.295 1.00 97.81 74 GLY A O 1
ATOM 589 N N . PHE A 1 75 ? 16.030 1.491 -59.251 1.00 97.62 75 PHE A N 1
ATOM 590 C CA . PHE A 1 75 ? 17.152 2.251 -58.692 1.00 97.62 75 PHE A CA 1
ATOM 591 C C . PHE A 1 75 ? 18.422 1.400 -58.618 1.00 97.62 75 PHE A C 1
ATOM 593 O O . PHE A 1 75 ? 19.453 1.819 -59.137 1.00 97.62 75 PHE A O 1
ATOM 600 N N . LEU A 1 76 ? 18.332 0.192 -58.053 1.00 97.00 76 LEU A N 1
ATOM 601 C CA . LEU A 1 76 ? 19.461 -0.735 -57.952 1.00 97.00 76 LEU A CA 1
ATOM 602 C C . LEU A 1 76 ? 20.059 -1.048 -59.328 1.00 97.00 76 LEU A C 1
ATOM 604 O O . LEU A 1 76 ? 21.272 -0.969 -59.493 1.00 97.00 76 LEU A O 1
ATOM 608 N N . MET A 1 77 ? 19.217 -1.318 -60.331 1.00 97.00 77 MET A N 1
ATOM 609 C CA . MET A 1 77 ? 19.694 -1.583 -61.689 1.00 97.00 77 MET A CA 1
ATOM 610 C C . MET A 1 77 ? 20.322 -0.361 -62.357 1.00 97.00 77 MET A C 1
ATOM 612 O O . MET A 1 77 ? 21.271 -0.529 -63.110 1.00 97.00 77 MET A O 1
ATOM 616 N N . ARG A 1 78 ? 19.856 0.864 -62.078 1.00 97.62 78 ARG A N 1
ATOM 617 C CA . ARG A 1 78 ? 20.519 2.084 -62.574 1.00 97.62 78 ARG A CA 1
ATOM 618 C C . ARG A 1 78 ? 21.888 2.296 -61.933 1.00 97.62 78 ARG A C 1
ATOM 620 O O . ARG A 1 78 ? 22.823 2.650 -62.641 1.00 97.62 78 ARG A O 1
ATOM 627 N N . VAL A 1 79 ? 22.017 2.049 -60.627 1.00 96.75 79 VAL A N 1
ATOM 628 C CA . VAL A 1 79 ? 23.313 2.101 -59.928 1.00 96.75 79 VAL A CA 1
ATOM 629 C C . VAL A 1 79 ? 24.269 1.050 -60.493 1.00 96.75 79 VAL A C 1
ATOM 631 O O . VAL A 1 79 ? 25.421 1.361 -60.784 1.00 96.75 79 VAL A O 1
ATOM 634 N N . GLU A 1 80 ? 23.801 -0.182 -60.698 1.00 96.50 80 GLU A N 1
ATOM 635 C CA . GLU A 1 80 ? 24.643 -1.234 -61.271 1.00 96.50 80 GLU A CA 1
ATOM 636 C C . GLU A 1 80 ? 24.981 -0.961 -62.744 1.00 96.50 80 GLU A C 1
ATOM 638 O O . GLU A 1 80 ? 26.119 -1.161 -63.156 1.00 96.50 80 GLU A O 1
ATOM 643 N N . TYR A 1 81 ? 24.046 -0.416 -63.527 1.00 97.00 81 TYR A N 1
ATOM 644 C CA . TYR A 1 81 ? 24.312 0.012 -64.900 1.00 97.00 81 TYR A CA 1
ATOM 645 C C . TYR A 1 81 ? 25.382 1.107 -64.955 1.00 97.00 81 TYR A C 1
ATOM 647 O O . TYR A 1 81 ? 26.302 1.015 -65.763 1.00 97.00 81 TYR A O 1
ATOM 655 N N . GLN A 1 82 ? 25.322 2.097 -64.060 1.00 96.44 82 GLN A N 1
ATOM 656 C CA . GLN A 1 82 ? 26.352 3.130 -63.964 1.00 96.44 82 GLN A CA 1
ATOM 657 C C . GLN A 1 82 ? 27.728 2.514 -63.672 1.00 96.44 82 GLN A C 1
ATOM 659 O O . GLN A 1 82 ? 28.691 2.813 -64.375 1.00 96.44 82 GLN A O 1
ATOM 664 N N . ARG A 1 83 ? 27.809 1.557 -62.736 1.00 95.38 83 ARG A N 1
ATOM 665 C CA . ARG A 1 83 ? 29.043 0.791 -62.484 1.00 95.38 83 ARG A CA 1
ATOM 666 C C . ARG A 1 83 ? 29.509 0.010 -63.715 1.00 95.38 83 ARG A C 1
ATOM 668 O O . ARG A 1 83 ? 30.708 -0.094 -63.951 1.00 95.38 83 ARG A O 1
ATOM 675 N N . MET A 1 84 ? 28.599 -0.561 -64.506 1.00 95.69 84 MET A N 1
ATOM 676 C CA . MET A 1 84 ? 28.943 -1.259 -65.753 1.00 95.69 84 MET A CA 1
ATOM 677 C C . MET A 1 84 ? 29.495 -0.300 -66.819 1.00 95.69 84 MET A C 1
ATOM 679 O O . MET A 1 84 ? 30.466 -0.644 -67.496 1.00 95.69 84 MET A O 1
ATOM 683 N N . VAL A 1 85 ? 28.923 0.900 -66.948 1.00 95.56 85 VAL A N 1
ATOM 684 C CA . VAL A 1 85 ? 29.419 1.953 -67.850 1.00 95.56 85 VAL A CA 1
ATOM 685 C C . VAL A 1 85 ? 30.804 2.428 -67.409 1.00 95.56 85 VAL A C 1
ATOM 687 O O . VAL A 1 85 ? 31.727 2.427 -68.222 1.00 95.56 85 VAL A O 1
ATOM 690 N N . GLU A 1 86 ? 30.987 2.720 -66.119 1.00 94.81 86 GLU A N 1
ATOM 691 C CA . GLU A 1 86 ? 32.286 3.089 -65.541 1.00 94.81 86 GLU A CA 1
ATOM 692 C C . GLU A 1 86 ? 33.333 1.989 -65.753 1.00 94.81 86 GLU A C 1
ATOM 694 O O . GLU A 1 86 ? 34.470 2.277 -66.130 1.00 94.81 86 GLU A O 1
ATOM 699 N N . ARG A 1 87 ? 32.962 0.710 -65.585 1.00 94.75 87 ARG A N 1
ATOM 700 C CA . ARG A 1 87 ? 33.839 -0.431 -65.905 1.00 94.75 87 ARG A CA 1
ATOM 701 C C . ARG A 1 87 ? 34.221 -0.444 -67.383 1.00 94.75 87 ARG A C 1
ATOM 703 O O . ARG A 1 87 ? 35.389 -0.656 -67.695 1.00 94.75 87 ARG A O 1
ATOM 710 N N . ARG A 1 88 ? 33.275 -0.202 -68.296 1.00 94.94 88 ARG A N 1
ATOM 711 C CA . ARG A 1 88 ? 33.543 -0.146 -69.743 1.00 94.94 88 ARG A CA 1
ATOM 712 C C . ARG A 1 88 ? 34.530 0.970 -70.090 1.00 94.94 88 ARG A C 1
ATOM 714 O O . ARG A 1 88 ? 35.482 0.717 -70.822 1.00 94.94 88 ARG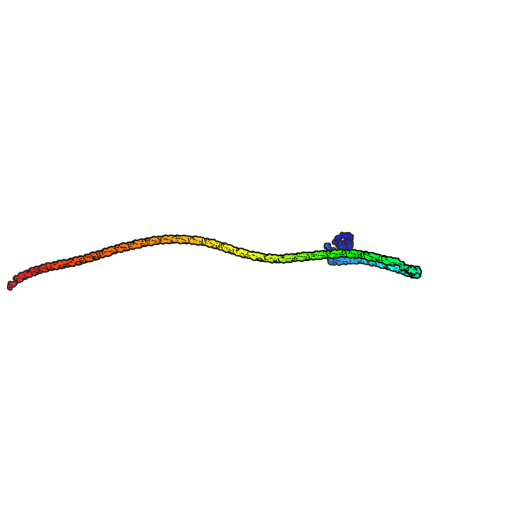 A O 1
ATOM 721 N N . GLU A 1 89 ? 34.341 2.173 -69.556 1.00 93.19 89 GLU A N 1
ATOM 722 C CA . GLU A 1 89 ? 35.281 3.288 -69.747 1.00 93.19 89 GLU A CA 1
ATOM 723 C C . GLU A 1 89 ? 36.651 2.996 -69.126 1.00 93.19 89 GLU A C 1
ATOM 725 O O . GLU A 1 89 ? 37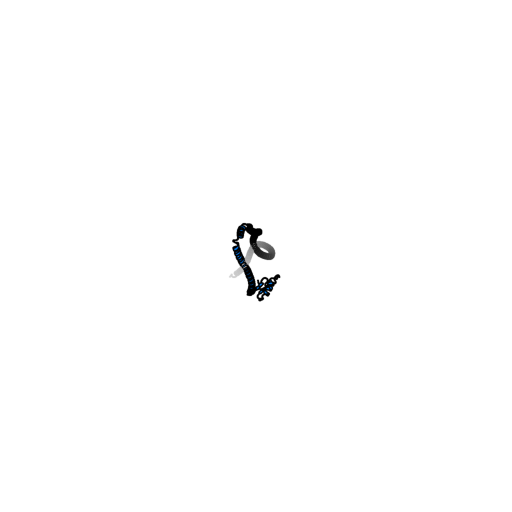.685 3.198 -69.766 1.00 93.19 89 GLU A O 1
ATOM 730 N N . SER A 1 90 ? 36.662 2.424 -67.919 1.00 94.50 90 SER A N 1
ATOM 731 C CA . SER A 1 90 ? 37.884 1.993 -67.235 1.00 94.50 90 SER A CA 1
ATOM 732 C C . SER A 1 90 ? 38.668 0.978 -68.067 1.00 94.50 90 SER A C 1
ATOM 734 O O . SER A 1 90 ? 39.887 1.084 -68.149 1.00 94.50 90 SER A O 1
ATOM 736 N N . ILE A 1 91 ? 37.999 0.038 -68.747 1.00 95.31 91 ILE A N 1
ATOM 737 C CA . ILE A 1 91 ? 38.653 -0.920 -69.654 1.00 95.31 91 ILE A CA 1
ATOM 738 C C . ILE A 1 91 ? 39.379 -0.187 -70.787 1.00 95.31 91 ILE A C 1
ATOM 740 O O . ILE A 1 91 ? 40.548 -0.482 -71.039 1.00 95.31 91 ILE A O 1
ATOM 744 N N . PHE A 1 92 ? 38.737 0.782 -71.447 1.00 94.31 92 PHE A N 1
ATOM 745 C CA . PHE A 1 92 ? 39.389 1.566 -72.503 1.00 94.31 92 PHE A CA 1
ATOM 746 C C . PHE A 1 92 ? 40.576 2.367 -71.966 1.00 94.31 92 PHE A C 1
ATOM 748 O O . PHE A 1 92 ? 41.651 2.344 -72.569 1.00 94.31 92 PHE A O 1
ATOM 755 N N . CYS A 1 93 ? 40.406 3.018 -70.813 1.00 95.00 93 CYS A N 1
ATOM 756 C CA . CYS A 1 93 ? 41.463 3.767 -70.143 1.00 95.00 93 CYS A CA 1
ATOM 757 C C . CYS A 1 93 ? 42.660 2.862 -69.812 1.00 95.00 93 CYS A C 1
ATOM 759 O O . CYS A 1 93 ? 43.791 3.193 -70.163 1.00 95.00 93 CYS A O 1
ATOM 761 N N . ILE A 1 94 ? 42.429 1.689 -69.215 1.00 94.88 94 ILE A N 1
ATOM 762 C CA . ILE A 1 94 ? 43.475 0.710 -68.892 1.00 94.88 94 ILE A CA 1
ATOM 763 C C . ILE A 1 94 ? 44.172 0.228 -70.167 1.00 94.88 94 ILE A C 1
ATOM 765 O O . ILE A 1 94 ? 45.397 0.267 -70.240 1.00 94.88 94 ILE A O 1
ATOM 769 N N . GLN A 1 95 ? 43.424 -0.184 -71.194 1.00 95.06 95 GLN A N 1
ATOM 770 C CA . GLN A 1 95 ? 44.006 -0.665 -72.450 1.00 95.06 95 GLN A CA 1
ATOM 771 C C . GLN A 1 95 ? 44.868 0.402 -73.132 1.00 95.06 95 GLN A C 1
ATOM 773 O O . GLN A 1 95 ? 45.974 0.103 -73.588 1.00 95.06 95 GLN A O 1
ATOM 778 N N . TYR A 1 96 ? 44.379 1.642 -73.202 1.00 96.06 96 TYR A N 1
ATOM 779 C CA . TYR A 1 96 ? 45.127 2.757 -73.773 1.00 96.06 96 TYR A CA 1
ATOM 780 C C . TYR A 1 96 ? 46.384 3.063 -72.956 1.00 96.06 96 TYR A C 1
ATOM 782 O O . TYR A 1 96 ? 47.473 3.131 -73.524 1.00 96.06 96 TYR A O 1
ATOM 790 N N . ASN A 1 97 ? 46.263 3.170 -71.629 1.00 95.44 97 ASN A N 1
ATOM 791 C CA . ASN A 1 97 ? 47.395 3.446 -70.747 1.00 95.44 97 ASN A CA 1
ATOM 792 C C . ASN A 1 97 ? 48.446 2.336 -70.785 1.00 95.44 97 ASN A C 1
ATOM 794 O O . ASN A 1 97 ? 49.631 2.647 -70.807 1.00 95.44 97 ASN A O 1
ATOM 798 N N . ILE A 1 98 ? 48.053 1.059 -70.854 1.00 95.50 98 ILE A N 1
ATOM 799 C CA . ILE A 1 98 ? 49.004 -0.050 -71.014 1.00 95.50 98 ILE A CA 1
ATOM 800 C C . ILE A 1 98 ? 49.753 0.088 -72.342 1.00 95.50 98 ILE A C 1
ATOM 802 O O . ILE A 1 98 ? 50.977 -0.016 -72.354 1.00 95.50 98 ILE A O 1
ATOM 806 N N . ARG A 1 99 ? 49.063 0.372 -73.457 1.00 95.50 99 ARG A N 1
ATOM 807 C CA . ARG A 1 99 ? 49.723 0.592 -74.759 1.00 95.50 99 ARG A CA 1
ATOM 808 C C . ARG A 1 99 ? 50.672 1.796 -74.717 1.00 95.50 99 ARG A C 1
ATOM 810 O O . ARG A 1 99 ? 51.822 1.676 -75.129 1.00 95.50 99 ARG A O 1
ATOM 817 N N . ALA A 1 100 ? 50.228 2.928 -74.169 1.00 93.88 100 ALA A N 1
ATOM 818 C CA . ALA A 1 100 ? 51.046 4.130 -74.012 1.00 93.88 100 ALA A CA 1
ATOM 819 C C . ALA A 1 100 ? 52.269 3.875 -73.114 1.00 93.88 100 ALA A C 1
ATOM 821 O O . ALA A 1 100 ? 53.393 4.225 -73.472 1.00 93.88 100 ALA A O 1
ATOM 822 N N . PHE A 1 101 ? 52.079 3.189 -71.987 1.00 92.88 101 PHE A N 1
ATOM 823 C CA . PHE A 1 101 ? 53.163 2.782 -71.102 1.00 92.88 101 PHE A CA 1
ATOM 824 C C . PHE A 1 101 ? 54.145 1.851 -71.813 1.00 92.88 101 PHE A C 1
ATOM 826 O O . PHE A 1 101 ? 55.347 2.047 -71.689 1.00 92.88 101 PHE A O 1
ATOM 833 N N . MET A 1 102 ? 53.679 0.881 -72.605 1.00 93.44 102 MET A N 1
ATOM 834 C CA . MET A 1 102 ? 54.563 -0.014 -73.361 1.00 93.44 102 MET A CA 1
ATOM 835 C C . MET A 1 102 ? 55.431 0.733 -74.384 1.00 93.44 102 MET A C 1
ATOM 837 O O . MET A 1 102 ? 56.580 0.336 -74.579 1.00 93.44 102 MET A O 1
ATOM 841 N N . ASN A 1 103 ? 54.938 1.836 -74.955 1.00 91.50 103 ASN A N 1
ATOM 842 C CA . ASN A 1 103 ? 55.722 2.712 -75.833 1.00 91.50 103 ASN A CA 1
ATOM 843 C C . ASN A 1 103 ? 56.757 3.546 -75.058 1.00 91.50 103 ASN A C 1
ATOM 845 O O . ASN A 1 103 ? 57.874 3.753 -75.527 1.00 91.50 103 ASN A O 1
ATOM 849 N N . VAL A 1 104 ? 56.403 4.023 -73.861 1.00 92.19 104 VAL A N 1
ATOM 850 C CA . VAL A 1 104 ? 57.201 5.009 -73.113 1.00 92.19 104 VAL A CA 1
ATOM 851 C C . VAL A 1 104 ? 58.101 4.377 -72.037 1.00 92.19 104 VAL A C 1
ATOM 853 O O . VAL A 1 104 ? 59.088 4.983 -71.626 1.00 92.19 104 VAL A O 1
ATOM 856 N N . LYS A 1 105 ? 57.854 3.133 -71.607 1.00 88.75 105 LYS A N 1
ATOM 857 C CA . LYS A 1 105 ? 58.592 2.457 -70.515 1.00 88.75 105 LYS A CA 1
ATOM 858 C C . LYS A 1 105 ? 60.103 2.371 -70.741 1.00 88.75 105 LYS A C 1
ATOM 860 O O . LYS A 1 105 ? 60.876 2.307 -69.785 1.00 88.75 105 LYS A O 1
ATOM 865 N N . HIS A 1 106 ? 60.543 2.349 -71.999 1.00 88.12 106 HIS A N 1
ATOM 866 C CA . HIS A 1 106 ? 61.961 2.295 -72.348 1.00 88.12 106 HIS A CA 1
ATOM 867 C C . HIS A 1 106 ? 62.577 3.678 -72.604 1.00 88.12 106 HIS A C 1
ATOM 869 O O . HIS A 1 106 ? 63.806 3.771 -72.649 1.00 88.12 106 HIS A O 1
ATOM 875 N N . TRP A 1 107 ? 61.763 4.739 -72.679 1.00 92.75 107 TRP A N 1
ATOM 876 C CA . TRP A 1 107 ? 62.199 6.112 -72.927 1.00 92.75 107 TRP A CA 1
ATOM 877 C C . TRP A 1 107 ? 63.060 6.642 -71.762 1.00 92.75 107 TRP A C 1
ATOM 879 O O . TRP A 1 107 ? 62.627 6.570 -70.605 1.00 92.75 107 TRP A O 1
ATOM 889 N N . PRO A 1 108 ? 64.272 7.179 -72.020 1.00 91.50 108 PRO A N 1
ATOM 890 C CA . PRO A 1 108 ? 65.184 7.625 -70.963 1.00 91.50 108 PRO A CA 1
ATOM 891 C C . PRO A 1 108 ? 64.580 8.642 -69.982 1.00 91.50 108 PRO A C 1
ATOM 893 O O . PRO A 1 108 ? 64.776 8.507 -68.774 1.00 91.50 108 PRO A O 1
ATOM 896 N N . TRP A 1 109 ? 63.785 9.600 -70.471 1.00 90.88 109 TRP A N 1
ATOM 897 C CA . TRP A 1 109 ? 63.131 10.614 -69.632 1.00 90.88 109 TRP A CA 1
ATOM 898 C C . TRP A 1 109 ? 62.096 10.023 -68.660 1.00 90.88 109 TRP A C 1
ATOM 900 O O . TRP A 1 109 ? 62.033 10.442 -67.506 1.00 90.88 109 TRP A O 1
ATOM 910 N N . MET A 1 110 ? 61.343 8.992 -69.066 1.00 89.75 110 MET A N 1
ATOM 911 C CA . MET A 1 110 ? 60.381 8.319 -68.180 1.00 89.75 110 MET A CA 1
ATOM 912 C C . MET A 1 110 ? 61.081 7.528 -67.068 1.00 89.75 110 MET A C 1
ATOM 914 O O . MET A 1 110 ? 60.650 7.543 -65.914 1.00 89.75 110 MET A O 1
ATOM 918 N N . LYS A 1 111 ? 62.199 6.864 -67.394 1.00 86.44 111 LYS A N 1
ATOM 919 C CA . LYS A 1 111 ? 63.039 6.171 -66.403 1.00 86.44 111 LYS A CA 1
ATOM 920 C C . LYS A 1 111 ? 63.621 7.145 -65.378 1.00 86.44 111 LYS A C 1
ATOM 922 O O . LYS A 1 111 ? 63.672 6.813 -64.196 1.00 86.44 111 LYS A O 1
ATOM 927 N N . LEU A 1 112 ? 64.046 8.333 -65.817 1.00 88.62 112 LEU A N 1
ATOM 928 C CA . LEU A 1 112 ? 64.524 9.389 -64.925 1.00 88.62 112 LEU A CA 1
ATOM 929 C C . LEU A 1 112 ? 63.406 9.867 -63.985 1.00 88.62 112 LEU A C 1
ATOM 931 O O . LEU A 1 112 ? 63.606 9.905 -62.774 1.00 88.62 112 LEU A O 1
ATOM 935 N N . PHE A 1 113 ? 62.212 10.137 -64.519 1.00 85.44 113 PHE A N 1
ATOM 936 C CA . PHE A 1 113 ? 61.051 10.544 -63.723 1.00 8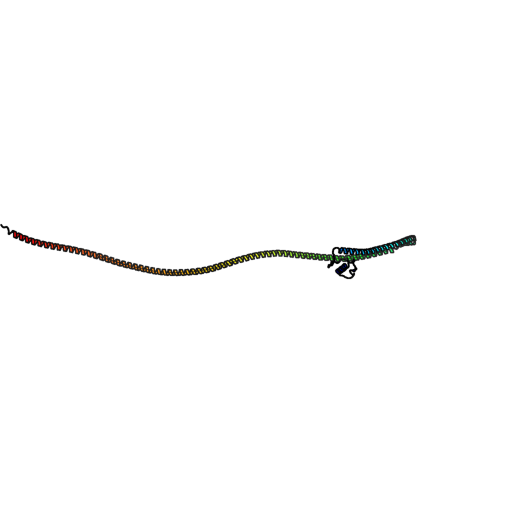5.44 113 PHE A CA 1
ATOM 937 C C . PHE A 1 113 ? 60.689 9.522 -62.635 1.00 85.44 113 PHE A C 1
ATOM 939 O O . PHE A 1 113 ? 60.519 9.903 -61.480 1.00 85.44 113 PHE A O 1
ATOM 946 N N . PHE A 1 114 ? 60.638 8.223 -62.954 1.00 84.19 114 PHE A N 1
ATOM 947 C CA . PHE A 1 114 ? 60.351 7.187 -61.952 1.00 84.19 114 PHE A CA 1
ATOM 948 C C . PHE A 1 114 ? 61.437 7.038 -60.881 1.00 84.19 114 PHE A C 1
ATOM 950 O O . PHE A 1 114 ? 61.112 6.640 -59.768 1.00 84.19 114 PHE A O 1
ATOM 957 N N . LYS A 1 115 ? 62.703 7.365 -61.180 1.00 84.69 115 LYS A N 1
ATOM 958 C CA . LYS A 1 115 ? 63.772 7.402 -60.166 1.00 84.69 115 LYS A CA 1
ATOM 959 C C . LYS A 1 115 ? 63.660 8.621 -59.249 1.00 84.69 115 LYS A C 1
ATOM 961 O O . LYS A 1 115 ? 63.987 8.517 -58.074 1.00 84.69 115 LYS A O 1
ATOM 966 N N . ILE A 1 116 ? 63.200 9.758 -59.772 1.00 84.06 116 ILE A N 1
ATOM 967 C CA . ILE A 1 116 ? 63.086 11.012 -59.014 1.00 84.06 116 ILE A CA 1
ATOM 968 C C . ILE A 1 116 ? 61.787 11.064 -58.196 1.00 84.06 116 ILE A C 1
ATOM 970 O O . ILE A 1 116 ? 61.805 11.523 -57.061 1.00 84.06 116 ILE A O 1
ATOM 974 N N . LYS A 1 117 ? 60.663 10.570 -58.729 1.00 80.25 117 LYS A N 1
ATOM 975 C CA . LYS A 1 117 ? 59.330 10.706 -58.115 1.00 80.25 117 LYS A CA 1
ATOM 976 C C . LYS A 1 117 ? 59.233 10.173 -56.669 1.00 80.25 117 LYS A C 1
ATOM 978 O O . LYS A 1 117 ? 58.691 10.902 -55.848 1.00 80.25 117 LYS A O 1
ATOM 983 N N . PRO A 1 118 ? 59.758 8.986 -56.308 1.00 76.50 118 PRO A N 1
ATOM 984 C CA . PRO A 1 118 ? 59.735 8.495 -54.924 1.00 76.50 118 PRO A CA 1
ATOM 985 C C . PRO A 1 118 ? 60.641 9.288 -53.972 1.00 76.50 118 PRO A C 1
ATOM 987 O O . PRO A 1 118 ? 60.445 9.255 -52.763 1.00 76.50 118 PRO A O 1
ATOM 990 N N . LEU A 1 119 ? 61.635 10.010 -54.501 1.00 77.56 119 LEU A N 1
ATOM 991 C CA . LEU A 1 119 ? 62.507 10.878 -53.703 1.00 77.56 119 LEU A CA 1
ATOM 992 C C . LEU A 1 119 ? 61.809 12.200 -53.333 1.00 77.56 119 LEU A C 1
ATOM 994 O O . LEU A 1 119 ? 62.291 12.934 -52.469 1.00 77.56 119 LEU A O 1
ATOM 998 N N . LEU A 1 120 ? 60.654 12.492 -53.943 1.00 74.50 120 LEU A N 1
ATOM 999 C CA . LEU A 1 120 ? 59.792 13.618 -53.595 1.00 74.50 120 LEU A CA 1
ATOM 1000 C C . LEU A 1 120 ? 58.920 13.233 -52.387 1.00 74.50 120 LEU A C 1
ATOM 1002 O O . LEU A 1 120 ? 57.761 12.853 -52.528 1.00 74.50 120 LEU A O 1
ATOM 1006 N N . LYS A 1 121 ? 59.497 13.343 -51.182 1.00 64.69 121 LYS A N 1
ATOM 1007 C CA . LYS A 1 121 ? 58.875 13.031 -49.874 1.00 64.69 121 LYS A CA 1
ATOM 1008 C C . LYS A 1 121 ? 57.517 13.703 -49.592 1.00 64.69 121 LYS A C 1
ATOM 1010 O O . LYS A 1 121 ? 56.846 13.318 -48.639 1.00 64.69 121 LYS A O 1
ATOM 1015 N N . SER A 1 122 ? 57.121 14.720 -50.353 1.00 72.12 122 SER A N 1
ATOM 1016 C CA . SER A 1 122 ? 55.972 15.571 -50.029 1.00 72.12 122 SER A CA 1
ATOM 1017 C C . SER A 1 122 ? 54.614 14.886 -50.205 1.00 72.12 122 SER A C 1
ATOM 1019 O O . SER A 1 122 ? 53.738 15.077 -49.370 1.00 72.12 122 SER A O 1
ATOM 1021 N N . ALA A 1 123 ? 54.428 14.062 -51.240 1.00 67.81 123 ALA A N 1
ATOM 1022 C CA . ALA A 1 123 ? 53.091 13.581 -51.609 1.00 67.81 123 ALA A CA 1
ATOM 1023 C C . ALA A 1 123 ? 52.537 12.473 -50.690 1.00 67.81 123 ALA A C 1
ATOM 1025 O O . ALA A 1 123 ? 51.334 12.412 -50.443 1.00 67.81 123 ALA A O 1
ATOM 1026 N N . GLU A 1 124 ? 53.396 11.582 -50.191 1.00 70.81 124 GLU A N 1
ATOM 1027 C CA . GLU A 1 124 ? 52.974 10.467 -49.330 1.00 70.81 124 GLU A CA 1
ATOM 1028 C C . GLU A 1 124 ? 52.754 10.936 -47.884 1.00 70.81 124 GLU A C 1
ATOM 1030 O O . GLU A 1 124 ? 51.721 10.640 -47.284 1.00 70.81 124 GLU A O 1
ATOM 1035 N N . SER A 1 125 ? 53.644 11.803 -47.388 1.00 77.06 125 SER A N 1
ATOM 1036 C CA . SER A 1 125 ? 53.523 12.425 -46.066 1.00 77.06 125 SER A CA 1
ATOM 1037 C C . SER A 1 125 ? 52.276 13.310 -45.934 1.00 77.06 125 SER A C 1
ATOM 1039 O O . SER A 1 125 ? 51.643 13.323 -44.879 1.00 77.06 125 SER A O 1
ATOM 1041 N N . GLU A 1 126 ? 51.874 14.017 -46.995 1.00 79.81 126 GLU A N 1
ATOM 1042 C CA . GLU A 1 126 ? 50.673 14.861 -46.981 1.00 79.81 126 GLU A CA 1
ATOM 1043 C C . GLU A 1 126 ? 49.384 14.032 -46.869 1.00 79.81 126 GLU A C 1
ATOM 1045 O O . GLU A 1 126 ? 48.481 14.381 -46.104 1.00 79.81 126 GLU A O 1
ATOM 1050 N N . LYS A 1 127 ? 49.317 12.888 -47.563 1.00 82.25 127 LYS A N 1
ATOM 1051 C CA . LYS A 1 127 ? 48.170 11.973 -47.486 1.00 82.25 127 LYS A CA 1
ATOM 1052 C C . LYS A 1 127 ? 48.051 11.318 -46.107 1.00 82.25 127 LYS A C 1
ATOM 1054 O O . LYS A 1 127 ? 46.951 11.247 -45.562 1.00 82.25 127 LYS A O 1
ATOM 1059 N N . GLU A 1 128 ? 49.164 10.866 -45.534 1.00 83.94 128 GLU A N 1
ATOM 1060 C CA . GLU A 1 128 ? 49.188 10.313 -44.173 1.00 83.94 128 GLU A CA 1
ATOM 1061 C C . GLU A 1 128 ? 48.781 11.362 -43.134 1.00 83.94 128 GLU A C 1
ATOM 1063 O O . GLU A 1 128 ? 47.963 11.083 -42.256 1.00 83.94 128 GLU A O 1
ATOM 1068 N N . MET A 1 129 ? 49.275 12.595 -43.274 1.00 86.50 129 MET A N 1
ATOM 1069 C CA . MET A 1 129 ? 48.926 13.689 -42.373 1.00 86.50 129 MET A CA 1
ATOM 1070 C C . MET A 1 129 ? 47.444 14.075 -42.463 1.00 86.50 129 MET A C 1
ATOM 1072 O O . MET A 1 129 ? 46.835 14.391 -41.440 1.00 86.50 129 MET A O 1
ATOM 1076 N N . ALA A 1 130 ? 46.843 14.039 -43.655 1.00 88.88 130 ALA A N 1
ATOM 1077 C CA . ALA A 1 130 ? 45.414 14.294 -43.829 1.00 88.88 130 ALA A CA 1
ATOM 1078 C C . ALA A 1 130 ? 44.552 13.221 -43.142 1.00 88.88 130 ALA A C 1
ATOM 1080 O O . ALA A 1 130 ? 43.630 13.564 -42.398 1.00 88.88 130 ALA A O 1
ATOM 1081 N N . ASN A 1 131 ? 44.891 11.941 -43.325 1.00 90.25 131 ASN A N 1
ATOM 1082 C CA . ASN A 1 131 ? 44.191 10.834 -42.670 1.00 90.25 131 ASN A CA 1
ATOM 1083 C C . ASN A 1 131 ? 44.316 10.918 -41.144 1.00 90.25 131 ASN A C 1
ATOM 1085 O O . ASN A 1 131 ? 43.312 10.856 -40.438 1.00 90.25 131 ASN A O 1
ATOM 1089 N N . MET A 1 132 ? 45.532 11.145 -40.636 1.00 92.19 132 MET A N 1
ATOM 1090 C CA . MET A 1 132 ? 45.782 11.240 -39.198 1.00 92.19 132 MET A CA 1
ATOM 1091 C C . MET A 1 132 ? 45.027 12.415 -38.562 1.00 92.19 132 MET A C 1
ATOM 1093 O O . MET A 1 132 ? 44.472 12.267 -37.477 1.00 92.19 132 MET A O 1
ATOM 1097 N N . LYS A 1 133 ? 44.940 13.569 -39.240 1.00 93.38 133 LYS A N 1
ATOM 1098 C CA . LYS A 1 133 ? 44.132 14.707 -38.768 1.00 93.38 133 LYS A CA 1
ATOM 1099 C C . LYS A 1 133 ? 42.645 14.369 -38.689 1.00 93.38 133 LYS A C 1
ATOM 1101 O O . LYS A 1 133 ? 41.996 14.732 -37.713 1.00 93.38 133 LYS A O 1
ATOM 1106 N N . GLN A 1 134 ? 42.109 13.678 -39.693 1.00 94.62 134 GLN A N 1
ATOM 1107 C CA . GLN A 1 134 ? 40.700 13.292 -39.703 1.00 94.62 134 GLN A CA 1
ATOM 1108 C C . GLN A 1 134 ? 40.376 12.296 -38.580 1.00 94.62 134 GLN A C 1
ATOM 1110 O O . GLN A 1 134 ? 39.374 12.459 -37.883 1.00 94.62 134 GLN A O 1
ATOM 1115 N N . GLU A 1 135 ? 41.222 11.283 -38.386 1.00 93.81 135 GLU A N 1
ATOM 1116 C CA . GLU A 1 135 ? 41.055 10.303 -37.309 1.00 93.81 135 GLU A CA 1
ATOM 1117 C C . GLU A 1 135 ? 41.193 10.946 -35.929 1.00 93.81 135 GLU A C 1
ATOM 1119 O O . GLU A 1 135 ? 40.402 10.651 -35.030 1.00 93.81 135 GLU A O 1
ATOM 1124 N N . PHE A 1 136 ? 42.147 11.867 -35.774 1.00 94.50 136 PHE A N 1
ATOM 1125 C CA . PHE A 1 136 ? 42.345 12.607 -34.536 1.00 94.50 136 PHE A CA 1
ATOM 1126 C C . PHE A 1 136 ? 41.113 13.437 -34.164 1.00 94.50 136 PHE A C 1
ATOM 1128 O O . PHE A 1 136 ? 40.614 13.305 -33.048 1.00 94.50 136 PHE A O 1
ATOM 1135 N N . GLU A 1 137 ? 40.579 14.241 -35.089 1.00 95.44 137 GLU A N 1
ATOM 1136 C CA . GLU A 1 137 ? 39.396 15.067 -34.807 1.00 95.44 137 GLU A CA 1
ATOM 1137 C C . GLU A 1 137 ? 38.160 14.215 -34.516 1.00 95.44 137 GLU A C 1
ATOM 1139 O O . GLU A 1 137 ? 37.443 14.474 -33.549 1.00 95.44 137 GLU A O 1
ATOM 1144 N N . LYS A 1 138 ? 37.949 13.132 -35.273 1.00 95.62 138 LYS A N 1
ATOM 1145 C CA . LYS A 1 138 ? 36.831 12.217 -35.016 1.00 95.62 138 LYS A CA 1
ATOM 1146 C C . LYS A 1 138 ? 36.927 11.584 -33.625 1.00 95.62 138 LYS A C 1
ATOM 1148 O O . LYS A 1 138 ? 35.949 11.588 -32.879 1.00 95.62 138 LYS A O 1
ATOM 1153 N N . THR A 1 139 ? 38.106 11.087 -33.258 1.00 94.44 139 THR A N 1
ATOM 1154 C CA . THR A 1 139 ? 38.333 10.453 -31.949 1.00 94.44 139 THR A CA 1
ATOM 1155 C C . THR A 1 139 ? 38.167 11.460 -30.813 1.00 94.44 139 THR A C 1
ATOM 1157 O O . THR A 1 139 ? 37.569 11.151 -29.784 1.00 94.44 139 THR A O 1
ATOM 1160 N N . LYS A 1 140 ? 38.646 12.691 -31.006 1.00 95.94 140 LYS A N 1
ATOM 1161 C CA . LYS A 1 140 ? 38.520 13.779 -30.036 1.00 95.94 140 LYS A CA 1
ATOM 1162 C C . LYS A 1 140 ? 37.061 14.182 -29.810 1.00 95.94 140 LYS A C 1
ATOM 1164 O O . LYS A 1 140 ? 36.651 14.355 -28.663 1.00 95.94 140 LYS A O 1
ATOM 1169 N N . GLU A 1 141 ? 36.264 14.295 -30.872 1.00 96.31 141 GLU A N 1
ATOM 1170 C CA . GLU A 1 141 ? 34.829 14.572 -30.752 1.00 96.31 141 GLU A CA 1
ATOM 1171 C C . GLU A 1 141 ? 34.065 13.439 -30.058 1.00 96.31 141 GLU A C 1
ATOM 1173 O O . GLU A 1 141 ? 33.188 13.698 -29.229 1.00 96.31 141 GLU A O 1
ATOM 1178 N N . GLU A 1 142 ? 34.366 12.185 -30.400 1.00 96.00 142 GLU A N 1
ATOM 1179 C CA . GLU A 1 142 ? 33.736 11.013 -29.785 1.00 96.00 142 GLU A CA 1
ATOM 1180 C C . GLU A 1 142 ? 34.082 10.910 -28.296 1.00 96.00 142 GLU A C 1
ATOM 1182 O O . GLU A 1 142 ? 33.188 10.674 -27.478 1.00 96.00 142 GLU A O 1
ATOM 1187 N N . LEU A 1 143 ? 35.341 11.174 -27.929 1.00 95.31 143 LEU A N 1
ATOM 1188 C CA . LEU A 1 143 ? 35.784 11.215 -26.538 1.00 95.31 143 LEU A CA 1
ATOM 1189 C C . LEU A 1 143 ? 35.034 12.295 -25.749 1.00 95.31 143 LEU A C 1
ATOM 1191 O O . LEU A 1 143 ? 34.449 11.986 -24.714 1.00 95.31 143 LEU A O 1
ATOM 1195 N N . ALA A 1 144 ? 34.957 13.523 -26.270 1.00 96.62 144 ALA A N 1
ATOM 1196 C CA . ALA A 1 144 ? 34.258 14.622 -25.601 1.00 96.62 144 ALA A CA 1
ATOM 1197 C C . ALA A 1 144 ? 32.759 14.326 -25.392 1.00 96.62 144 ALA A C 1
ATOM 1199 O O . ALA A 1 144 ? 32.211 14.570 -24.315 1.00 96.62 144 ALA A O 1
ATOM 1200 N N . LYS A 1 145 ? 32.087 13.752 -26.402 1.00 96.88 145 LYS A N 1
ATOM 1201 C CA . LYS A 1 145 ? 30.677 13.330 -26.296 1.00 96.88 145 LYS A CA 1
ATOM 1202 C C . LYS A 1 145 ? 30.498 12.220 -25.256 1.00 96.88 145 LYS A C 1
ATOM 1204 O O . LYS A 1 145 ? 29.532 12.248 -24.493 1.00 96.88 145 LYS A O 1
ATOM 1209 N N . SER A 1 146 ? 31.417 11.254 -25.221 1.00 94.62 146 SER A N 1
ATOM 1210 C CA . SER A 1 146 ? 31.393 10.144 -24.264 1.00 94.62 146 SER A CA 1
ATOM 1211 C C . SER A 1 146 ? 31.602 10.625 -22.827 1.00 94.62 146 SER A C 1
ATOM 1213 O O . SER A 1 146 ? 30.833 10.263 -21.938 1.00 94.62 146 SER A O 1
ATOM 1215 N N . GLU A 1 147 ? 32.577 11.507 -22.596 1.00 96.12 147 GLU A N 1
ATOM 1216 C CA . GLU A 1 147 ? 32.862 12.074 -21.275 1.00 96.12 147 GLU A CA 1
ATOM 1217 C C . GLU A 1 147 ? 31.702 12.918 -20.741 1.00 96.12 147 GLU A C 1
ATOM 1219 O O . GLU A 1 147 ? 31.323 12.767 -19.576 1.00 96.12 147 GLU A O 1
ATOM 1224 N N . ALA A 1 148 ? 31.086 13.747 -21.590 1.00 96.94 148 ALA A N 1
ATOM 1225 C CA . ALA A 1 148 ? 29.908 14.526 -21.215 1.00 96.94 148 ALA A CA 1
ATOM 1226 C C . ALA A 1 148 ? 28.738 13.617 -20.807 1.00 96.94 148 ALA A C 1
ATOM 1228 O O . ALA A 1 148 ? 28.123 13.821 -19.759 1.00 96.94 148 ALA A O 1
ATOM 1229 N N . LYS A 1 149 ? 28.474 12.564 -21.593 1.00 96.19 149 LYS A N 1
ATOM 1230 C CA . LYS A 1 149 ? 27.412 11.597 -21.297 1.00 96.19 149 LYS A CA 1
ATOM 1231 C C . LYS A 1 149 ? 27.701 10.788 -20.031 1.00 96.19 149 LYS A C 1
ATOM 1233 O O . LYS A 1 149 ? 26.784 10.540 -19.253 1.00 96.19 149 LYS A O 1
ATOM 1238 N N . ARG A 1 150 ? 28.959 10.395 -19.801 1.00 96.62 150 ARG A N 1
ATOM 1239 C CA . ARG A 1 150 ? 29.379 9.705 -18.571 1.00 96.62 150 ARG A CA 1
ATOM 1240 C C . ARG A 1 150 ? 29.097 10.573 -17.347 1.00 96.62 150 ARG A C 1
ATOM 1242 O O . ARG A 1 150 ? 28.490 10.085 -16.401 1.00 96.62 150 ARG A O 1
ATOM 1249 N N . LYS A 1 151 ? 29.469 11.855 -17.393 1.00 97.06 151 LYS A N 1
ATOM 1250 C CA . LYS A 1 151 ? 29.252 12.789 -16.283 1.00 97.06 151 LYS A CA 1
ATOM 1251 C C . LYS A 1 151 ? 27.762 12.988 -15.974 1.00 97.06 151 LYS A C 1
ATOM 1253 O O . LYS A 1 151 ? 27.369 12.916 -14.816 1.00 97.06 151 LYS A O 1
ATOM 1258 N N . GLU A 1 152 ? 26.925 13.156 -16.998 1.00 96.56 152 GLU A N 1
ATOM 1259 C CA . GLU A 1 152 ? 25.468 13.272 -16.821 1.00 96.56 152 GLU A CA 1
ATOM 1260 C C . GLU A 1 152 ? 24.861 12.010 -16.177 1.00 96.56 152 GLU A C 1
ATOM 1262 O O . GLU A 1 152 ? 23.984 12.094 -15.313 1.00 96.56 152 GLU A O 1
ATOM 1267 N N . LEU A 1 153 ? 25.326 10.825 -16.587 1.00 94.94 153 LEU A N 1
ATOM 1268 C CA . LEU A 1 153 ? 24.863 9.555 -16.027 1.00 94.94 153 LEU A CA 1
ATOM 1269 C C . LEU A 1 153 ? 25.330 9.351 -14.582 1.00 94.94 153 LEU A C 1
ATOM 1271 O O . LEU A 1 153 ? 24.547 8.866 -13.771 1.00 94.94 153 LEU A O 1
ATOM 1275 N N . GLU A 1 154 ? 26.555 9.753 -14.243 1.00 96.31 154 GLU A N 1
ATOM 1276 C CA . GLU A 1 154 ? 27.061 9.715 -12.865 1.00 96.31 154 GLU A CA 1
ATOM 1277 C C . GLU A 1 154 ? 26.248 10.628 -11.943 1.00 96.31 154 GLU A C 1
ATOM 1279 O O . GLU A 1 154 ? 25.820 10.192 -10.876 1.00 96.31 154 GLU A O 1
ATOM 1284 N N . GLU A 1 155 ? 25.937 11.853 -12.374 1.00 96.81 155 GLU A N 1
ATOM 1285 C CA . GLU A 1 155 ? 25.093 12.776 -11.603 1.00 96.81 155 GLU A CA 1
ATOM 1286 C C . GLU A 1 155 ? 23.678 12.215 -11.379 1.00 96.81 155 GLU A C 1
ATOM 1288 O O . GLU A 1 155 ? 23.133 12.309 -10.276 1.00 96.81 155 GLU A O 1
ATOM 1293 N N . LYS A 1 156 ? 23.082 11.581 -12.398 1.00 96.44 156 LYS A N 1
ATOM 1294 C CA . LYS A 1 156 ? 21.787 10.889 -12.265 1.00 96.44 156 LYS A CA 1
ATOM 1295 C C . LYS A 1 156 ? 21.868 9.692 -11.321 1.00 96.44 156 LYS A C 1
ATOM 1297 O O . LYS A 1 156 ? 20.955 9.487 -10.527 1.00 96.44 156 LYS A O 1
ATOM 1302 N N . MET A 1 157 ? 22.946 8.915 -11.389 1.00 96.44 157 MET A N 1
ATOM 1303 C CA . MET A 1 157 ? 23.141 7.749 -10.531 1.00 96.44 157 MET A CA 1
ATOM 1304 C C . MET A 1 157 ? 23.272 8.153 -9.061 1.00 96.44 157 MET A C 1
ATOM 1306 O O . MET A 1 157 ? 22.646 7.526 -8.212 1.00 96.44 157 MET A O 1
ATOM 1310 N N . VAL A 1 158 ? 24.005 9.229 -8.762 1.00 98.00 158 VAL A N 1
ATOM 1311 C CA . VAL A 1 158 ? 24.113 9.765 -7.395 1.00 98.00 158 VAL A CA 1
ATOM 1312 C C . VAL A 1 158 ? 22.743 10.186 -6.859 1.00 98.00 158 VAL A C 1
ATOM 1314 O O . VAL A 1 158 ? 22.393 9.798 -5.747 1.00 98.00 158 VAL A O 1
ATOM 1317 N N . LYS A 1 159 ? 21.932 10.897 -7.657 1.00 96.94 159 LYS A N 1
ATOM 1318 C CA . LYS A 1 159 ? 20.566 11.288 -7.259 1.00 96.94 159 LYS A CA 1
ATOM 1319 C C . LYS A 1 159 ? 19.679 10.081 -6.962 1.00 96.94 159 LYS A C 1
ATOM 1321 O O . LYS A 1 159 ? 19.043 10.045 -5.918 1.00 96.94 159 LYS A O 1
ATOM 1326 N N . LEU A 1 160 ? 19.689 9.070 -7.831 1.00 96.31 160 LEU A N 1
ATOM 1327 C CA . LEU A 1 160 ? 18.894 7.854 -7.629 1.00 96.31 160 LEU A CA 1
ATOM 1328 C C . LEU A 1 160 ? 19.330 7.066 -6.390 1.00 96.31 160 LEU A C 1
ATOM 1330 O O . LEU A 1 160 ? 18.493 6.504 -5.690 1.00 96.31 160 LEU A O 1
ATOM 1334 N N . VAL A 1 161 ? 20.634 7.008 -6.107 1.00 97.94 161 VAL A N 1
ATOM 1335 C CA . VAL A 1 161 ? 21.145 6.359 -4.890 1.00 97.94 161 VAL A CA 1
ATOM 1336 C C . VAL A 1 161 ? 20.716 7.133 -3.645 1.00 97.94 161 VAL A C 1
ATOM 1338 O O . VAL A 1 161 ? 20.333 6.510 -2.658 1.00 97.94 161 VAL A O 1
ATOM 1341 N N . GLN A 1 162 ? 20.734 8.465 -3.695 1.00 97.31 162 GLN A N 1
ATOM 1342 C CA . GLN A 1 162 ? 20.256 9.300 -2.598 1.00 97.31 162 GLN A CA 1
ATOM 1343 C C . GLN A 1 162 ? 18.753 9.107 -2.356 1.00 97.31 162 GLN A C 1
ATOM 1345 O O . GLN A 1 162 ? 18.375 8.745 -1.249 1.00 97.31 162 GLN A O 1
ATOM 1350 N N . GLU A 1 163 ? 17.918 9.216 -3.394 1.00 96.75 163 GLU A N 1
ATOM 1351 C CA . GLU A 1 163 ? 16.468 8.981 -3.298 1.00 96.75 163 GLU A CA 1
ATOM 1352 C C . GLU A 1 163 ? 16.147 7.580 -2.761 1.00 96.75 163 GLU A C 1
ATOM 1354 O O . GLU A 1 163 ? 15.268 7.417 -1.917 1.00 96.75 163 GLU A O 1
ATOM 1359 N N . LYS A 1 164 ? 16.888 6.556 -3.205 1.00 97.69 164 LYS A N 1
ATOM 1360 C CA . LYS A 1 164 ? 16.746 5.194 -2.680 1.00 97.69 164 LYS A CA 1
ATOM 1361 C C . LYS A 1 164 ? 17.040 5.135 -1.179 1.00 97.69 164 LYS A C 1
ATOM 1363 O O . LYS A 1 164 ? 16.295 4.484 -0.452 1.00 97.69 164 LYS A O 1
ATOM 1368 N N . ASN A 1 165 ? 18.128 5.758 -0.729 1.00 97.88 165 ASN A N 1
ATOM 1369 C CA . ASN A 1 165 ? 18.511 5.747 0.682 1.00 97.88 165 ASN A CA 1
ATOM 1370 C C . ASN A 1 165 ? 17.500 6.521 1.540 1.00 97.88 165 ASN A C 1
ATOM 1372 O O . ASN A 1 165 ? 17.130 6.040 2.607 1.00 97.88 165 ASN A O 1
ATOM 1376 N N . ASP A 1 166 ? 17.007 7.660 1.052 1.00 97.75 166 ASP A N 1
ATOM 1377 C CA . ASP A 1 166 ? 15.993 8.463 1.741 1.00 97.75 166 ASP A CA 1
ATOM 1378 C C . ASP A 1 166 ? 14.676 7.683 1.882 1.00 97.75 166 ASP A C 1
ATOM 1380 O O . ASP A 1 166 ? 14.121 7.590 2.977 1.00 97.75 166 ASP A O 1
ATOM 1384 N N . LEU A 1 167 ? 14.219 7.029 0.806 1.00 97.25 167 LEU A N 1
ATOM 1385 C CA . LEU A 1 167 ? 13.045 6.151 0.849 1.00 97.25 167 LEU A CA 1
ATOM 1386 C C . LEU A 1 167 ? 13.253 4.957 1.784 1.00 97.25 167 LEU A C 1
ATOM 1388 O O . LEU A 1 167 ? 12.334 4.576 2.501 1.00 97.25 167 LEU A O 1
ATOM 1392 N N . GLN A 1 168 ? 14.448 4.367 1.808 1.00 97.25 168 GLN A N 1
ATOM 1393 C CA . GLN A 1 168 ? 14.756 3.261 2.714 1.00 97.25 168 GLN A CA 1
ATOM 1394 C C . GLN A 1 168 ? 14.699 3.699 4.185 1.00 97.25 168 GLN A C 1
ATOM 1396 O O . GLN A 1 168 ? 14.170 2.961 5.015 1.00 97.25 168 GLN A O 1
ATOM 1401 N N . LEU A 1 169 ? 15.200 4.896 4.507 1.00 97.88 169 LEU A N 1
ATOM 1402 C CA . LEU A 1 169 ? 15.093 5.471 5.849 1.00 97.88 169 LEU A CA 1
ATOM 1403 C C . LEU A 1 169 ? 13.637 5.764 6.224 1.00 97.88 169 LEU A C 1
ATOM 1405 O O . LEU A 1 169 ? 13.233 5.467 7.345 1.00 97.88 169 LEU A O 1
ATOM 1409 N N . GLN A 1 170 ? 12.841 6.291 5.290 1.00 96.88 170 GLN A N 1
ATOM 1410 C CA . GLN A 1 170 ? 11.417 6.532 5.520 1.00 96.88 170 GLN A CA 1
ATOM 1411 C C . GLN A 1 170 ? 10.660 5.226 5.787 1.00 96.88 170 GLN A C 1
ATOM 1413 O O . GLN A 1 170 ? 9.903 5.149 6.750 1.00 96.88 170 GLN A O 1
ATOM 1418 N N . VAL A 1 171 ? 10.904 4.185 4.985 1.00 97.62 171 VAL A N 1
ATOM 1419 C CA . VAL A 1 171 ? 10.288 2.864 5.178 1.00 97.62 171 VAL A CA 1
ATOM 1420 C C . VAL A 1 171 ? 10.663 2.273 6.537 1.00 97.62 171 VAL A C 1
ATOM 1422 O O . VAL A 1 171 ? 9.799 1.713 7.204 1.00 97.62 171 VAL A O 1
ATOM 1425 N N . GLN A 1 172 ? 11.918 2.416 6.977 1.00 97.38 172 GLN A N 1
ATOM 1426 C CA . GLN A 1 172 ? 12.328 1.947 8.302 1.00 97.38 172 GLN A CA 1
ATOM 1427 C C . GLN A 1 172 ? 11.608 2.714 9.420 1.00 97.38 172 GLN A C 1
ATOM 1429 O O . GLN A 1 172 ? 11.089 2.095 10.341 1.00 97.38 172 GLN A O 1
ATOM 1434 N N . ALA A 1 173 ? 11.516 4.043 9.317 1.00 97.69 173 ALA A N 1
ATOM 1435 C CA . ALA A 1 173 ? 10.815 4.862 10.305 1.00 97.69 173 ALA A CA 1
ATOM 1436 C C . ALA A 1 173 ? 9.308 4.546 10.370 1.00 97.69 173 ALA A C 1
ATOM 1438 O O . ALA A 1 173 ? 8.729 4.497 11.455 1.00 97.69 173 ALA A O 1
ATOM 1439 N N . GLU A 1 174 ? 8.666 4.305 9.223 1.00 97.06 174 GLU A N 1
ATOM 1440 C CA . GLU A 1 174 ? 7.267 3.871 9.163 1.00 97.06 174 GLU A CA 1
ATOM 1441 C C . GLU A 1 174 ? 7.082 2.463 9.746 1.00 97.06 174 GLU A C 1
ATOM 1443 O O . GLU A 1 174 ? 6.102 2.230 10.450 1.00 97.06 174 GLU A O 1
ATOM 1448 N N . ALA A 1 175 ? 8.026 1.544 9.514 1.00 97.81 175 ALA A N 1
ATOM 1449 C CA . ALA A 1 175 ? 8.000 0.207 10.104 1.00 97.81 175 ALA A CA 1
ATOM 1450 C C . ALA A 1 175 ? 8.123 0.250 11.636 1.00 97.81 175 ALA A C 1
ATOM 1452 O O . ALA A 1 175 ? 7.351 -0.417 12.323 1.00 97.81 175 ALA A O 1
ATOM 1453 N N . ASP A 1 176 ? 9.027 1.074 12.173 1.00 97.69 176 ASP A N 1
ATOM 1454 C CA . ASP A 1 176 ? 9.183 1.260 13.620 1.00 97.69 176 ASP A CA 1
ATOM 1455 C C . ASP A 1 176 ? 7.917 1.899 14.226 1.00 97.69 176 ASP A C 1
ATOM 1457 O O . ASP A 1 176 ? 7.383 1.419 15.225 1.00 97.69 176 ASP A O 1
ATOM 1461 N N . SER A 1 177 ? 7.351 2.923 13.570 1.00 97.56 177 SER A N 1
ATOM 1462 C CA . SER A 1 177 ? 6.081 3.527 13.998 1.00 97.56 177 SER A CA 1
ATOM 1463 C C . SER A 1 177 ? 4.905 2.548 13.933 1.00 97.56 177 SER A C 1
ATOM 1465 O O . SER A 1 177 ? 3.963 2.678 14.720 1.00 97.56 177 SER A O 1
ATOM 1467 N N . PHE A 1 178 ? 4.913 1.616 12.978 1.00 96.69 178 PHE A N 1
ATOM 1468 C CA . PHE A 1 178 ? 3.896 0.576 12.871 1.00 96.69 178 PHE A CA 1
ATOM 1469 C C . PHE A 1 178 ? 4.029 -0.432 14.014 1.00 96.69 178 PHE A C 1
ATOM 1471 O O . PHE A 1 178 ? 3.023 -0.744 14.645 1.00 96.69 178 PHE A O 1
ATOM 1478 N N . ALA A 1 179 ? 5.251 -0.863 14.336 1.00 97.75 179 ALA A N 1
ATOM 1479 C CA . ALA A 1 179 ? 5.517 -1.746 15.469 1.00 97.75 179 ALA A CA 1
ATOM 1480 C C . ALA A 1 179 ? 5.066 -1.119 16.803 1.00 97.75 179 ALA A C 1
ATOM 1482 O O . ALA A 1 179 ? 4.381 -1.772 17.590 1.00 97.75 179 ALA A O 1
ATOM 1483 N N . ASP A 1 180 ? 5.343 0.172 17.024 1.00 97.75 180 ASP A N 1
ATOM 1484 C CA . ASP A 1 180 ? 4.862 0.909 18.203 1.00 97.75 180 ASP A CA 1
ATOM 1485 C C . ASP A 1 180 ? 3.323 0.958 18.275 1.00 97.75 180 ASP A C 1
ATOM 1487 O O . ASP A 1 180 ? 2.720 0.870 19.350 1.00 97.75 180 ASP A O 1
ATOM 1491 N N . ALA A 1 181 ? 2.658 1.143 17.130 1.00 96.50 181 ALA A N 1
ATOM 1492 C CA . ALA A 1 181 ? 1.199 1.164 17.055 1.00 96.50 181 ALA A CA 1
ATOM 1493 C C . ALA A 1 181 ? 0.593 -0.226 17.300 1.00 96.50 181 ALA A C 1
ATOM 1495 O O . ALA A 1 181 ? -0.435 -0.332 17.976 1.00 96.50 181 ALA A O 1
ATOM 1496 N N . GLU A 1 182 ? 1.233 -1.275 16.786 1.00 97.31 182 GLU A N 1
ATOM 1497 C CA . GLU A 1 182 ? 0.866 -2.671 17.011 1.00 97.31 182 GLU A CA 1
ATOM 1498 C C . GLU A 1 182 ? 0.986 -3.030 18.497 1.00 97.31 182 GLU A C 1
ATOM 1500 O O . GLU A 1 182 ? 0.017 -3.515 19.083 1.00 97.31 182 GLU A O 1
ATOM 1505 N N . GLU A 1 183 ? 2.092 -2.667 19.158 1.00 97.69 183 GLU A N 1
ATOM 1506 C CA . GLU A 1 183 ? 2.266 -2.911 20.594 1.00 97.69 183 GLU A CA 1
ATOM 1507 C C . GLU A 1 183 ? 1.182 -2.204 21.427 1.00 97.69 183 GLU A C 1
ATOM 1509 O O . GLU A 1 183 ? 0.597 -2.794 22.342 1.00 97.69 183 GLU A O 1
ATOM 1514 N N . ARG A 1 184 ? 0.846 -0.951 21.090 1.00 97.31 184 ARG A N 1
ATOM 1515 C CA . ARG A 1 184 ? -0.255 -0.224 21.749 1.00 97.31 184 ARG A CA 1
ATOM 1516 C C . ARG A 1 184 ? -1.603 -0.910 21.540 1.00 97.31 184 ARG A C 1
ATOM 1518 O O . ARG A 1 184 ? -2.397 -0.973 22.480 1.00 97.31 184 ARG A O 1
ATOM 1525 N N . CYS A 1 185 ? -1.875 -1.419 20.339 1.00 97.00 185 CYS A N 1
ATOM 1526 C CA . CYS A 1 185 ? -3.102 -2.164 20.063 1.00 97.00 185 CYS A CA 1
ATOM 1527 C C . CYS A 1 185 ? -3.168 -3.447 20.898 1.00 97.00 185 CYS A C 1
ATOM 1529 O O . CYS A 1 185 ? -4.190 -3.702 21.534 1.00 97.00 185 CYS A O 1
ATOM 1531 N N . ASP A 1 186 ? -2.074 -4.200 20.984 1.00 97.75 186 ASP A N 1
ATOM 1532 C CA . ASP A 1 186 ? -1.987 -5.410 21.803 1.00 97.75 186 ASP A CA 1
ATOM 1533 C C . ASP A 1 186 ? -2.197 -5.125 23.294 1.00 97.75 186 ASP A C 1
ATOM 1535 O O . ASP A 1 186 ? -2.906 -5.862 23.989 1.00 97.75 186 ASP A O 1
ATOM 1539 N N . GLN A 1 187 ? -1.620 -4.034 23.804 1.00 97.69 187 GLN A N 1
ATOM 1540 C CA . GLN A 1 187 ? -1.850 -3.583 25.176 1.00 97.69 187 GLN A CA 1
ATOM 1541 C C . GLN A 1 187 ? -3.330 -3.239 25.410 1.00 97.69 187 GLN A C 1
ATOM 1543 O O . GLN A 1 187 ? -3.912 -3.679 26.406 1.00 97.69 187 GLN A O 1
ATOM 1548 N N . LEU A 1 188 ? -3.970 -2.520 24.481 1.00 96.75 188 LEU A N 1
ATOM 1549 C CA . LEU A 1 188 ? -5.400 -2.202 24.558 1.00 96.75 188 LEU A CA 1
ATOM 1550 C C . LEU A 1 188 ? -6.279 -3.456 24.504 1.00 96.75 188 LEU A C 1
ATOM 1552 O O . LEU A 1 188 ? -7.248 -3.542 25.256 1.00 96.75 188 LEU A O 1
ATOM 1556 N N . ILE A 1 189 ? -5.936 -4.444 23.675 1.00 97.88 189 ILE A N 1
ATOM 1557 C CA . ILE A 1 189 ? -6.649 -5.727 23.607 1.00 97.88 189 ILE A CA 1
ATOM 1558 C C . ILE A 1 189 ? -6.561 -6.457 24.953 1.00 97.88 189 ILE A C 1
ATOM 1560 O O . ILE A 1 189 ? -7.581 -6.919 25.466 1.00 97.88 189 ILE A O 1
ATOM 1564 N N . LYS A 1 190 ? -5.376 -6.510 25.577 1.00 98.00 190 LYS A N 1
ATOM 1565 C CA . LYS A 1 190 ? -5.203 -7.114 26.912 1.00 98.00 190 LYS A CA 1
ATOM 1566 C C . LYS A 1 190 ? -6.050 -6.407 27.972 1.00 98.00 190 LYS A C 1
ATOM 1568 O O . LYS A 1 190 ? -6.722 -7.075 28.756 1.00 98.00 190 LYS A O 1
ATOM 1573 N N . ILE A 1 191 ? -6.056 -5.071 27.978 1.00 97.69 191 ILE A N 1
ATOM 1574 C CA . ILE A 1 191 ? -6.880 -4.277 28.903 1.00 97.69 191 ILE A CA 1
ATOM 1575 C C . ILE A 1 191 ? -8.370 -4.525 28.649 1.00 97.69 191 ILE A C 1
ATOM 1577 O O . ILE A 1 191 ? -9.124 -4.713 29.601 1.00 97.69 191 ILE A O 1
ATOM 1581 N N . LYS A 1 192 ? -8.802 -4.583 27.384 1.00 98.06 192 LYS A N 1
ATOM 1582 C CA . LYS A 1 192 ? -10.193 -4.873 27.013 1.00 98.06 192 LYS A CA 1
ATOM 1583 C C . LYS A 1 192 ? -10.652 -6.211 27.583 1.00 98.06 192 LYS A C 1
ATOM 1585 O O . LYS A 1 192 ? -11.692 -6.252 28.226 1.00 98.06 192 LYS A O 1
ATOM 1590 N N . ILE A 1 193 ? -9.853 -7.267 27.421 1.00 97.94 193 ILE A N 1
ATOM 1591 C CA . ILE A 1 193 ? -10.166 -8.600 27.960 1.00 97.94 193 ILE A CA 1
ATOM 1592 C C . ILE A 1 193 ? -10.304 -8.554 29.491 1.00 97.94 193 ILE A C 1
ATOM 1594 O O . ILE A 1 193 ? -11.239 -9.128 30.047 1.00 97.94 193 ILE A O 1
ATOM 1598 N N . GLN A 1 194 ? -9.414 -7.840 30.191 1.00 97.38 194 GLN A N 1
ATOM 1599 C CA . GLN A 1 194 ? -9.508 -7.678 31.648 1.00 97.38 194 GLN A CA 1
ATOM 1600 C C . GLN A 1 194 ? -10.761 -6.903 32.076 1.00 97.38 194 GLN A C 1
ATOM 1602 O O . GLN A 1 194 ? -11.381 -7.240 33.084 1.00 97.38 194 GLN A O 1
ATOM 1607 N N . LEU A 1 195 ? -11.135 -5.861 31.331 1.00 96.81 195 LEU A N 1
ATOM 1608 C CA . LEU A 1 195 ? -12.343 -5.083 31.600 1.00 96.81 195 LEU A CA 1
ATOM 1609 C C . LEU A 1 195 ? -13.612 -5.890 31.317 1.00 96.81 195 LEU A C 1
ATOM 1611 O O . LEU A 1 195 ? -14.532 -5.843 32.123 1.00 96.81 195 LEU A O 1
ATOM 1615 N N . GLU A 1 196 ? -13.650 -6.667 30.235 1.00 97.31 196 GLU A N 1
ATOM 1616 C CA . GLU A 1 196 ? -14.758 -7.582 29.929 1.00 97.31 196 GLU A CA 1
ATOM 1617 C C . GLU A 1 196 ? -14.940 -8.627 31.039 1.00 97.31 196 GLU A C 1
ATOM 1619 O O . GLU A 1 196 ? -16.066 -8.869 31.471 1.00 97.31 196 GLU A O 1
ATOM 1624 N N . ALA A 1 197 ? -13.844 -9.180 31.570 1.00 97.81 197 ALA A N 1
ATOM 1625 C CA . ALA A 1 197 ? -13.895 -10.092 32.712 1.00 97.81 197 ALA A CA 1
ATOM 1626 C C . ALA A 1 197 ? -14.462 -9.417 33.975 1.00 97.81 197 ALA A C 1
ATOM 1628 O O . ALA A 1 197 ? -15.340 -9.981 34.623 1.00 97.81 197 ALA A O 1
ATOM 1629 N N . LYS A 1 198 ? -14.024 -8.187 34.290 1.00 96.69 198 LYS A N 1
ATOM 1630 C CA . LYS A 1 198 ? -14.562 -7.410 35.423 1.00 96.69 198 LYS A CA 1
ATOM 1631 C C . LYS A 1 198 ? -16.037 -7.064 35.255 1.00 96.69 198 LYS A C 1
ATOM 1633 O O . LYS A 1 198 ? -16.784 -7.116 36.224 1.00 96.69 198 LYS A O 1
ATOM 1638 N N . ILE A 1 199 ? -16.460 -6.697 34.044 1.00 97.31 199 ILE A N 1
ATOM 1639 C CA . ILE A 1 199 ? -17.871 -6.429 33.746 1.00 97.31 199 ILE A CA 1
ATOM 1640 C C . ILE A 1 199 ? -18.693 -7.684 34.019 1.00 97.31 199 ILE A C 1
ATOM 1642 O O . ILE A 1 199 ? -19.724 -7.589 34.676 1.00 97.31 199 ILE A O 1
ATOM 1646 N N . LYS A 1 200 ? -18.221 -8.851 33.568 1.00 97.69 200 LYS A N 1
ATOM 1647 C CA . LYS A 1 200 ? -18.907 -10.121 33.804 1.00 97.69 200 LYS A CA 1
ATOM 1648 C C . LYS A 1 200 ? -19.045 -10.430 35.300 1.00 97.69 200 LYS A C 1
ATOM 1650 O O . LYS A 1 200 ? -20.156 -10.671 35.748 1.00 97.69 200 LYS A O 1
ATOM 1655 N N . GLU A 1 201 ? -17.957 -10.329 36.064 1.00 97.75 201 GLU A N 1
ATOM 1656 C CA . GLU A 1 201 ? -17.958 -10.549 37.522 1.00 97.75 201 GLU A CA 1
ATOM 1657 C C . GLU A 1 201 ? -18.930 -9.608 38.255 1.00 97.75 201 GLU A C 1
ATOM 1659 O O . GLU A 1 201 ? -19.709 -10.038 39.102 1.00 97.75 201 GLU A O 1
ATOM 1664 N N . VAL A 1 202 ? -18.910 -8.312 37.923 1.00 96.56 202 VAL A N 1
ATOM 1665 C CA . VAL A 1 202 ? -19.804 -7.322 38.545 1.00 96.56 202 VAL A CA 1
ATOM 1666 C C . VAL A 1 202 ? -21.261 -7.553 38.148 1.00 96.56 202 VAL A C 1
ATOM 1668 O O . VAL A 1 202 ? -22.144 -7.320 38.968 1.00 96.56 202 VAL A O 1
ATOM 1671 N N . THR A 1 203 ? -21.515 -8.010 36.920 1.00 97.12 203 THR A N 1
ATOM 1672 C CA . THR A 1 203 ? -22.871 -8.326 36.448 1.00 97.12 203 THR A CA 1
ATOM 1673 C C . THR A 1 203 ? -23.431 -9.537 37.188 1.00 97.12 203 THR A C 1
ATOM 1675 O O . THR A 1 203 ? -24.513 -9.429 37.748 1.00 97.12 203 THR A O 1
ATOM 1678 N N . GLU A 1 204 ? -22.670 -10.635 37.283 1.00 97.19 204 GLU A N 1
ATOM 1679 C CA . GLU A 1 204 ? -23.072 -11.831 38.045 1.00 97.19 204 GLU A CA 1
ATOM 1680 C C . GLU A 1 204 ? -23.358 -11.475 39.515 1.00 97.19 204 GLU A C 1
ATOM 1682 O O . GLU A 1 204 ? -24.394 -11.834 40.062 1.00 97.19 204 GLU A O 1
ATOM 1687 N N . ARG A 1 205 ? -22.502 -10.657 40.143 1.00 96.69 205 ARG A N 1
ATOM 1688 C CA . ARG A 1 205 ? -22.732 -10.200 41.521 1.00 96.69 205 ARG A CA 1
ATOM 1689 C C . ARG A 1 205 ? -23.973 -9.316 41.670 1.00 96.69 205 ARG A C 1
ATOM 1691 O O . ARG A 1 205 ? -24.619 -9.345 42.713 1.00 96.69 205 ARG A O 1
ATOM 1698 N N . ALA A 1 206 ? -24.272 -8.481 40.679 1.00 96.00 206 ALA A N 1
ATOM 1699 C CA . ALA A 1 206 ? -25.475 -7.657 40.701 1.00 96.00 206 ALA A CA 1
ATOM 1700 C C . ALA A 1 206 ? -26.739 -8.522 40.591 1.00 96.00 206 ALA A C 1
ATOM 1702 O O . ALA A 1 206 ? -27.694 -8.265 41.316 1.00 96.00 206 ALA A O 1
ATOM 1703 N N . GLU A 1 207 ? -26.716 -9.559 39.748 1.00 96.69 207 GLU A N 1
ATOM 1704 C CA . GLU A 1 207 ? -27.800 -10.542 39.629 1.00 96.69 207 GLU A CA 1
ATOM 1705 C C . GLU A 1 207 ? -28.030 -11.289 40.957 1.00 96.69 207 GLU A C 1
ATOM 1707 O O . GLU A 1 207 ? -29.170 -11.368 41.415 1.00 96.69 207 GLU A O 1
ATOM 1712 N N . ASP A 1 208 ? -26.962 -11.737 41.631 1.00 96.69 208 ASP A N 1
ATOM 1713 C CA . ASP A 1 208 ? -27.053 -12.382 42.953 1.00 96.69 208 ASP A CA 1
ATOM 1714 C C . ASP A 1 208 ? -27.699 -11.457 44.009 1.00 96.69 208 ASP A C 1
ATOM 1716 O O . ASP A 1 208 ? -28.564 -11.869 44.785 1.00 96.69 208 ASP A O 1
ATOM 1720 N N . GLU A 1 209 ? -27.296 -10.182 44.056 1.00 93.62 209 GLU A N 1
ATOM 1721 C CA . GLU A 1 209 ? -27.866 -9.199 44.991 1.00 93.62 209 GLU A CA 1
ATOM 1722 C C . GLU A 1 209 ? -29.327 -8.856 44.653 1.00 93.62 209 GLU A C 1
ATOM 1724 O O . GLU A 1 209 ? -30.135 -8.632 45.559 1.00 93.62 209 GLU A O 1
ATOM 1729 N N . GLU A 1 210 ? -29.700 -8.831 43.368 1.00 95.00 210 GLU A N 1
ATOM 1730 C CA . GLU A 1 210 ? -31.095 -8.679 42.938 1.00 95.00 210 GLU A CA 1
ATOM 1731 C C . GLU A 1 210 ? -31.959 -9.868 43.384 1.00 95.00 210 GLU A C 1
ATOM 1733 O O . GLU A 1 210 ? -33.066 -9.650 43.890 1.00 95.00 210 GLU A O 1
ATOM 1738 N N . GLU A 1 211 ? -31.452 -11.101 43.281 1.00 96.75 211 GLU A N 1
ATOM 1739 C CA . GLU A 1 211 ? -32.129 -12.302 43.787 1.00 96.75 211 GLU A CA 1
ATOM 1740 C C . GLU A 1 211 ? -32.317 -12.231 45.310 1.00 96.75 211 GLU A C 1
ATOM 1742 O O . GLU A 1 211 ? -33.437 -12.381 45.809 1.00 96.75 211 GLU A O 1
ATOM 1747 N N . ILE A 1 212 ? -31.257 -11.902 46.058 1.00 96.00 212 ILE A N 1
ATOM 1748 C CA . ILE A 1 212 ? -31.323 -11.734 47.519 1.00 96.00 212 ILE A CA 1
ATOM 1749 C C . ILE A 1 212 ? -32.336 -10.649 47.902 1.00 96.00 212 ILE A C 1
ATOM 1751 O O . ILE A 1 212 ? -33.096 -10.810 48.862 1.00 96.00 212 ILE A O 1
ATOM 1755 N N . ASN A 1 213 ? -32.374 -9.534 47.172 1.00 95.00 213 ASN A N 1
ATOM 1756 C CA . ASN A 1 213 ? -33.308 -8.445 47.438 1.00 95.00 213 ASN A CA 1
ATOM 1757 C C . ASN A 1 213 ? -34.761 -8.857 47.150 1.00 95.00 213 ASN A C 1
ATOM 1759 O O . ASN A 1 213 ? -35.659 -8.556 47.943 1.00 95.00 213 ASN A O 1
ATOM 1763 N N . ALA A 1 214 ? -35.004 -9.602 46.069 1.00 96.19 214 ALA A N 1
ATOM 1764 C CA . ALA A 1 214 ? -36.314 -10.180 45.784 1.00 96.19 214 ALA A CA 1
ATOM 1765 C C . ALA A 1 214 ? -36.763 -11.133 46.908 1.00 96.19 214 ALA A C 1
ATOM 1767 O O . ALA A 1 214 ? -37.890 -11.018 47.403 1.00 96.19 214 ALA A O 1
ATOM 1768 N N . ASP A 1 215 ? -35.864 -11.994 47.387 1.00 95.25 215 ASP A N 1
ATOM 1769 C CA . ASP A 1 215 ? -36.096 -12.911 48.505 1.00 95.25 215 ASP A CA 1
ATOM 1770 C C . ASP A 1 215 ? -36.391 -12.186 49.824 1.00 95.25 215 ASP A C 1
ATOM 1772 O O . ASP A 1 215 ? -37.327 -12.539 50.553 1.00 95.25 215 ASP A O 1
ATOM 1776 N N . LEU A 1 216 ? -35.614 -11.149 50.146 1.00 94.31 216 LEU A N 1
ATOM 1777 C CA . LEU A 1 216 ? -35.836 -10.302 51.317 1.00 94.31 216 LEU A CA 1
ATOM 1778 C C . LEU A 1 216 ? -37.164 -9.559 51.219 1.00 94.31 216 LEU A C 1
ATOM 1780 O O . LEU A 1 216 ? -37.889 -9.481 52.209 1.00 94.31 216 LEU A O 1
ATOM 1784 N N . THR A 1 217 ? -37.519 -9.061 50.037 1.00 95.56 217 THR A N 1
ATOM 1785 C CA . THR A 1 217 ? -38.803 -8.392 49.801 1.00 95.56 217 THR A CA 1
ATOM 1786 C C . THR A 1 217 ? -39.970 -9.363 49.983 1.00 95.56 217 THR A C 1
ATOM 1788 O O . THR A 1 217 ? -40.959 -9.023 50.635 1.00 95.56 217 THR A O 1
ATOM 1791 N N . ALA A 1 218 ? -39.847 -10.597 49.489 1.00 96.12 218 ALA A N 1
ATOM 1792 C CA . ALA A 1 218 ? -40.848 -11.641 49.688 1.00 96.12 218 ALA A CA 1
ATOM 1793 C C . ALA A 1 218 ? -40.989 -12.041 51.169 1.00 96.12 218 ALA A C 1
ATOM 1795 O O . ALA A 1 218 ? -42.108 -12.156 51.673 1.00 96.12 218 ALA A O 1
ATOM 1796 N N . LYS A 1 219 ? -39.871 -12.213 51.890 1.00 95.19 219 LYS A N 1
ATOM 1797 C CA . LYS A 1 219 ? -39.871 -12.483 53.341 1.00 95.19 219 LYS A CA 1
ATOM 1798 C C . LYS A 1 219 ? -40.464 -11.327 54.137 1.00 95.19 219 LYS A C 1
ATOM 1800 O O . LYS A 1 219 ? -41.273 -11.565 55.026 1.00 95.19 219 LYS A O 1
ATOM 1805 N N . LYS A 1 220 ? -40.099 -10.089 53.799 1.00 95.56 220 LYS A N 1
ATOM 1806 C CA . LYS A 1 220 ? -40.653 -8.881 54.413 1.00 95.56 220 LYS A CA 1
ATOM 1807 C C . LYS A 1 220 ? -42.170 -8.856 54.266 1.00 95.56 220 LYS A C 1
ATOM 1809 O O . LYS A 1 220 ? -42.850 -8.654 55.260 1.00 95.56 220 LYS A O 1
ATOM 1814 N N . ARG A 1 221 ? -42.687 -9.129 53.065 1.00 95.44 221 ARG A N 1
ATOM 1815 C CA . ARG A 1 221 ? -44.131 -9.172 52.819 1.00 95.44 221 ARG A CA 1
ATOM 1816 C C . ARG A 1 221 ? -44.832 -10.226 53.680 1.00 95.44 221 ARG A C 1
ATOM 1818 O O . ARG A 1 221 ? -45.832 -9.908 54.303 1.00 95.44 221 ARG A O 1
ATOM 1825 N N . LYS A 1 222 ? -44.268 -11.435 53.795 1.00 94.75 222 LYS A N 1
ATOM 1826 C CA . LYS A 1 222 ? -44.805 -12.478 54.692 1.00 94.75 222 LYS A CA 1
ATOM 1827 C C . LYS A 1 222 ? -44.826 -12.040 56.157 1.00 94.75 222 LYS A C 1
ATOM 1829 O O . LYS A 1 222 ? -45.826 -12.240 56.828 1.00 94.75 222 LYS A O 1
ATOM 1834 N N . LEU A 1 223 ? -43.745 -11.428 56.643 1.00 92.75 223 LEU A N 1
ATOM 1835 C CA . LEU A 1 223 ? -43.672 -10.922 58.018 1.00 92.75 223 LEU A CA 1
ATOM 1836 C C . LEU A 1 223 ? -44.642 -9.759 58.262 1.00 92.75 223 LEU A C 1
ATOM 1838 O O . LEU A 1 223 ? -45.195 -9.647 59.352 1.00 92.75 223 LEU A O 1
ATOM 1842 N N . GLU A 1 224 ? -44.841 -8.885 57.272 1.00 92.88 224 GLU A N 1
ATOM 1843 C CA . GLU A 1 224 ? -45.848 -7.821 57.323 1.00 92.88 224 GLU A CA 1
ATOM 1844 C C . GLU A 1 224 ? -47.266 -8.404 57.385 1.00 92.88 224 GLU A C 1
ATOM 1846 O O . GLU A 1 224 ? -48.053 -7.960 58.223 1.00 92.88 224 GLU A O 1
ATOM 1851 N N . ASP A 1 225 ? -47.560 -9.423 56.571 1.00 94.69 225 ASP A N 1
ATOM 1852 C CA . ASP A 1 225 ? -48.836 -10.142 56.588 1.00 94.69 225 ASP A CA 1
ATOM 1853 C C . ASP A 1 225 ? -49.062 -10.812 57.963 1.00 94.69 225 ASP A C 1
ATOM 1855 O O . ASP A 1 225 ? -50.070 -10.531 58.612 1.00 94.69 225 ASP A O 1
ATOM 1859 N N . GLU A 1 226 ? -48.091 -11.575 58.483 1.00 93.56 226 GLU A N 1
ATOM 1860 C CA . GLU A 1 226 ? -48.148 -12.204 59.820 1.00 93.56 226 GLU A CA 1
ATOM 1861 C C . GLU A 1 226 ? -48.313 -11.173 60.950 1.00 93.56 226 GLU A C 1
ATOM 1863 O O . GLU A 1 226 ? -49.117 -11.358 61.864 1.00 93.56 226 GLU A O 1
ATOM 1868 N N . CYS A 1 227 ? -47.588 -10.050 60.901 1.00 92.12 227 CYS A N 1
ATOM 1869 C CA . CYS A 1 227 ? -47.744 -8.977 61.885 1.00 92.12 227 CYS A CA 1
ATOM 1870 C C . CYS A 1 227 ? -49.136 -8.340 61.824 1.00 92.12 227 CYS A C 1
ATOM 1872 O O . CYS A 1 227 ? -49.657 -7.912 62.856 1.00 92.12 227 CYS A O 1
ATOM 1874 N N . SER A 1 228 ? -49.723 -8.224 60.630 1.00 93.25 228 SER A N 1
ATOM 1875 C CA . SER A 1 228 ? -51.076 -7.696 60.462 1.00 93.25 228 SER A CA 1
ATOM 1876 C C . SER A 1 228 ? -52.135 -8.653 61.018 1.00 93.25 228 SER A C 1
ATOM 1878 O O . SER A 1 228 ? -53.061 -8.196 61.687 1.00 93.25 228 SER A O 1
ATOM 1880 N N . GLU A 1 229 ? -51.955 -9.964 60.827 1.00 93.94 229 GLU A N 1
ATOM 1881 C CA . GLU A 1 229 ? -52.812 -11.004 61.405 1.00 93.94 229 GLU A CA 1
ATOM 1882 C C . GLU A 1 229 ? -52.714 -11.015 62.931 1.00 93.94 229 GLU A C 1
ATOM 1884 O O . GLU A 1 229 ? -53.734 -10.904 63.604 1.00 93.94 229 GLU A O 1
ATOM 1889 N N . LEU A 1 230 ? -51.500 -11.022 63.490 1.00 92.06 230 LEU A N 1
ATOM 1890 C CA . LEU A 1 230 ? -51.299 -10.980 64.941 1.00 92.06 230 LEU A CA 1
ATOM 1891 C C . LEU A 1 230 ? -51.892 -9.721 65.579 1.00 92.06 230 LEU A C 1
ATOM 1893 O O . LEU A 1 230 ? -52.457 -9.799 66.665 1.00 92.06 230 LEU A O 1
ATOM 1897 N N . LYS A 1 231 ? -51.787 -8.557 64.924 1.00 92.62 231 LYS A N 1
ATOM 1898 C CA . LYS A 1 231 ? -52.453 -7.334 65.403 1.00 92.62 231 LYS A CA 1
ATOM 1899 C C . LYS A 1 231 ? -53.965 -7.501 65.460 1.00 92.62 231 LYS A C 1
ATOM 1901 O O . LYS A 1 231 ? -54.570 -7.113 66.449 1.00 92.62 231 LYS A O 1
ATOM 1906 N N . LYS A 1 232 ? -54.558 -8.094 64.424 1.00 93.94 232 LYS A N 1
ATOM 1907 C CA . LYS A 1 232 ? -55.995 -8.359 64.388 1.00 93.94 232 LYS A CA 1
ATOM 1908 C C . LYS A 1 232 ? -56.413 -9.336 65.491 1.00 93.94 232 LYS A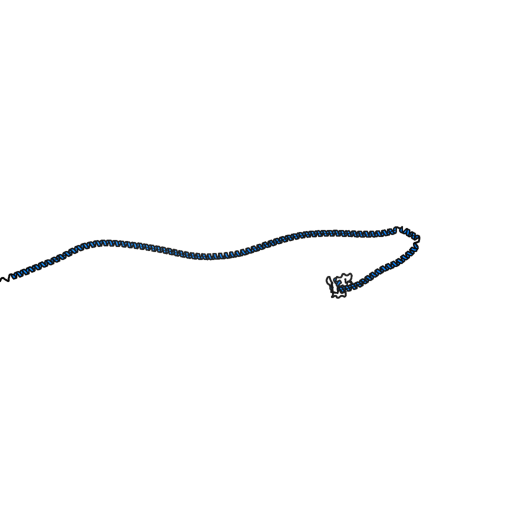 C 1
ATOM 1910 O O . LYS A 1 232 ? -57.397 -9.080 66.174 1.00 93.94 232 LYS A O 1
ATOM 1915 N N . ASP A 1 233 ? -55.644 -10.402 65.701 1.00 92.06 233 ASP A N 1
ATOM 1916 C CA . ASP A 1 233 ? -55.893 -11.365 66.777 1.00 92.06 233 ASP A CA 1
ATOM 1917 C C . ASP A 1 233 ? -55.778 -10.711 68.163 1.00 92.06 233 ASP A C 1
ATOM 1919 O O . ASP A 1 233 ? -56.570 -11.016 69.053 1.00 92.06 233 ASP A O 1
ATOM 1923 N N . ILE A 1 234 ? -54.821 -9.793 68.355 1.00 89.94 234 ILE A N 1
ATOM 1924 C CA . ILE A 1 234 ? -54.702 -8.997 69.585 1.00 89.94 234 ILE A CA 1
ATOM 1925 C C . ILE A 1 234 ? -55.946 -8.127 69.777 1.00 89.94 234 ILE A C 1
ATOM 1927 O O . ILE A 1 234 ? -56.542 -8.192 70.848 1.00 89.94 234 ILE A O 1
ATOM 1931 N N . ASP A 1 235 ? -56.371 -7.375 68.758 1.00 91.69 235 ASP A N 1
ATOM 1932 C CA . ASP A 1 235 ? -57.567 -6.525 68.836 1.00 91.69 235 ASP A CA 1
ATOM 1933 C C . ASP A 1 235 ? -58.827 -7.360 69.172 1.00 91.69 235 ASP A C 1
ATOM 1935 O O . ASP A 1 235 ? -59.632 -6.987 70.032 1.00 91.69 235 ASP A O 1
ATOM 1939 N N . ASP A 1 236 ? -58.985 -8.534 68.549 1.00 92.38 236 ASP A N 1
ATOM 1940 C CA . ASP A 1 236 ? -60.095 -9.463 68.808 1.00 92.38 236 ASP A CA 1
ATOM 1941 C C . ASP A 1 236 ? -60.031 -10.058 70.233 1.00 92.38 236 ASP A C 1
ATOM 1943 O O . ASP A 1 236 ? -61.059 -10.197 70.917 1.00 92.38 236 ASP A O 1
ATOM 1947 N N . LEU A 1 237 ? -58.831 -10.386 70.725 1.00 88.38 237 LEU A N 1
ATOM 1948 C CA . LEU A 1 237 ? -58.613 -10.849 72.097 1.00 88.38 237 LEU A CA 1
ATOM 1949 C C . LEU A 1 237 ? -58.863 -9.742 73.123 1.00 88.38 237 LEU A C 1
ATOM 1951 O O . LEU A 1 237 ? -59.460 -10.030 74.157 1.00 88.38 237 LEU A O 1
ATOM 1955 N N . GLU A 1 238 ? -58.473 -8.497 72.853 1.00 88.25 238 GLU A N 1
ATOM 1956 C CA . GLU A 1 238 ? -58.762 -7.341 73.709 1.00 88.25 238 GLU A CA 1
ATOM 1957 C C . GLU A 1 238 ? -60.271 -7.094 73.818 1.00 88.25 238 GLU A C 1
ATOM 1959 O O . GLU A 1 238 ? -60.794 -6.914 74.921 1.00 88.25 238 GLU A O 1
ATOM 1964 N N . LEU A 1 239 ? -61.004 -7.176 72.701 1.00 90.81 239 LEU A N 1
ATOM 1965 C CA . LEU A 1 239 ? -62.470 -7.115 72.701 1.00 90.81 239 LEU A CA 1
ATOM 1966 C C . LEU A 1 239 ? -63.086 -8.247 73.532 1.00 90.81 239 LEU A C 1
ATOM 1968 O O . LEU A 1 239 ? -64.033 -8.029 74.298 1.00 90.81 239 LEU A O 1
ATOM 1972 N N . THR A 1 240 ? -62.545 -9.458 73.401 1.00 88.62 240 THR A N 1
ATOM 1973 C CA . THR A 1 240 ? -62.999 -10.624 74.165 1.00 88.62 240 THR A CA 1
ATOM 1974 C C . THR A 1 240 ? -62.693 -10.462 75.654 1.00 88.62 240 THR A C 1
ATOM 1976 O O . THR A 1 240 ? -63.564 -10.721 76.485 1.00 88.62 240 THR A O 1
ATOM 1979 N N . LEU A 1 241 ? -61.502 -9.974 76.006 1.00 87.50 241 LEU A N 1
ATOM 1980 C CA . LEU A 1 241 ? -61.085 -9.687 77.375 1.00 87.50 241 LEU A CA 1
ATOM 1981 C C . LEU A 1 241 ? -62.000 -8.638 78.008 1.00 87.50 241 LEU A C 1
ATOM 1983 O O . LEU A 1 241 ? -62.540 -8.886 79.080 1.00 87.50 241 LEU A O 1
ATOM 1987 N N . ALA A 1 242 ? -62.257 -7.521 77.323 1.00 88.56 242 ALA A N 1
ATOM 1988 C CA . ALA A 1 242 ? -63.160 -6.476 77.802 1.00 88.56 242 ALA A CA 1
ATOM 1989 C C . ALA A 1 242 ? -64.584 -7.011 78.041 1.00 88.56 242 ALA A C 1
ATOM 1991 O O . ALA A 1 242 ? -65.254 -6.640 79.011 1.00 88.56 242 ALA A O 1
ATOM 1992 N N . LYS A 1 243 ? -65.058 -7.921 77.180 1.00 90.25 243 LYS A N 1
ATOM 1993 C CA . LYS A 1 243 ? -66.345 -8.600 77.367 1.00 90.25 243 LYS A CA 1
ATOM 1994 C C . LYS A 1 243 ? -66.331 -9.509 78.599 1.00 90.25 243 LYS A C 1
ATOM 1996 O O . LYS A 1 243 ? -67.247 -9.418 79.415 1.00 90.25 243 LYS A O 1
ATOM 2001 N N . VAL A 1 244 ? -65.299 -10.338 78.755 1.00 87.62 244 VAL A N 1
ATOM 2002 C CA . VAL A 1 244 ? -65.134 -11.231 79.913 1.00 87.62 244 VAL A CA 1
ATOM 2003 C C . VAL A 1 244 ? -64.971 -10.435 81.207 1.00 87.62 244 VAL A C 1
ATOM 2005 O O . VAL A 1 244 ? -65.562 -10.804 82.214 1.00 87.62 244 VAL A O 1
ATOM 2008 N N . GLU A 1 245 ? -64.247 -9.316 81.207 1.00 83.25 245 GLU A N 1
ATOM 2009 C CA . GLU A 1 245 ? -64.141 -8.420 82.361 1.00 83.25 245 GLU A CA 1
ATOM 2010 C C . GLU A 1 245 ? -65.495 -7.824 82.736 1.00 83.25 245 GLU A C 1
ATOM 2012 O O . GLU A 1 245 ? -65.847 -7.795 83.914 1.00 83.25 245 GLU A O 1
ATOM 2017 N N . LYS A 1 246 ? -66.301 -7.407 81.754 1.00 88.31 246 LYS A N 1
ATOM 2018 C CA . LYS A 1 246 ? -67.659 -6.910 82.005 1.00 88.31 246 LYS A CA 1
ATOM 2019 C C . LYS A 1 246 ? -68.568 -7.997 82.585 1.00 88.31 246 LYS A C 1
ATOM 2021 O O . LYS A 1 246 ? -69.323 -7.724 83.520 1.00 88.31 246 LYS A O 1
ATOM 2026 N N . GLU A 1 247 ? -68.495 -9.218 82.057 1.00 83.88 247 GLU A N 1
ATOM 2027 C CA . GLU A 1 247 ? -69.218 -10.382 82.586 1.00 83.88 247 GLU A CA 1
ATOM 2028 C C . GLU A 1 247 ? -68.752 -10.732 84.004 1.00 83.88 247 GLU A C 1
ATOM 2030 O O . GLU A 1 247 ? -69.587 -10.891 84.896 1.00 83.88 247 GLU A O 1
ATOM 2035 N N . LYS A 1 248 ? -67.435 -10.746 84.242 1.00 89.25 248 LYS A N 1
ATOM 2036 C CA . LYS A 1 248 ? -66.821 -10.931 85.560 1.00 89.25 248 LYS A CA 1
ATOM 2037 C C . LYS A 1 248 ? -67.354 -9.897 86.542 1.00 89.25 248 LYS A C 1
ATOM 2039 O O . LYS A 1 248 ? -67.828 -10.274 87.610 1.00 89.25 248 LYS A O 1
ATOM 2044 N N . HIS A 1 249 ? -67.335 -8.617 86.183 1.00 85.31 249 HIS A N 1
ATOM 2045 C CA . HIS A 1 249 ? -67.791 -7.546 87.063 1.00 85.31 249 HIS A CA 1
ATOM 2046 C C . HIS A 1 249 ? -69.295 -7.651 87.362 1.00 85.31 249 HIS A C 1
ATOM 2048 O O . HIS A 1 249 ? -69.733 -7.428 88.490 1.00 85.31 249 HIS A O 1
ATOM 2054 N N . ALA A 1 250 ? -70.098 -8.075 86.380 1.00 84.38 250 ALA A N 1
ATOM 2055 C CA . ALA A 1 250 ? -71.505 -8.398 86.599 1.00 84.38 250 ALA A CA 1
ATOM 2056 C C . ALA A 1 250 ? -71.686 -9.573 87.580 1.00 84.38 250 ALA A C 1
ATOM 2058 O O . ALA A 1 250 ? -72.531 -9.494 88.474 1.00 84.38 250 ALA A O 1
ATOM 2059 N N . THR A 1 251 ? -70.883 -10.638 87.466 1.00 78.50 251 THR A N 1
ATOM 2060 C CA . THR A 1 251 ? -70.907 -11.753 88.426 1.00 78.50 251 THR A CA 1
ATOM 2061 C C . THR A 1 251 ? -70.386 -11.368 89.808 1.00 78.50 251 THR A C 1
ATOM 2063 O O . THR A 1 251 ? -71.006 -11.757 90.790 1.00 78.50 251 THR A O 1
ATOM 2066 N N . GLU A 1 252 ? -69.326 -10.565 89.918 1.00 81.00 252 GLU A N 1
ATOM 2067 C CA . GLU A 1 252 ? -68.805 -10.050 91.193 1.00 81.00 252 GLU A CA 1
ATOM 2068 C C . GLU A 1 252 ? -69.860 -9.219 91.923 1.00 81.00 252 GLU A C 1
ATOM 2070 O O . GLU A 1 252 ? -70.092 -9.434 93.110 1.00 81.00 252 GLU A O 1
ATOM 2075 N N . ASN A 1 253 ? -70.567 -8.334 91.215 1.00 81.62 253 ASN A N 1
ATOM 2076 C CA . ASN A 1 253 ? -71.679 -7.576 91.792 1.00 81.62 253 ASN A CA 1
ATOM 2077 C C . ASN A 1 253 ? -72.811 -8.492 92.272 1.00 81.62 253 ASN A C 1
ATOM 2079 O O . ASN A 1 253 ? -73.384 -8.272 93.337 1.00 81.62 253 ASN A O 1
ATOM 2083 N N . LYS A 1 254 ? -73.115 -9.554 91.520 1.00 81.31 254 LYS A N 1
ATOM 2084 C CA . LYS A 1 254 ? -74.128 -10.540 91.912 1.00 81.31 254 LYS A CA 1
ATOM 2085 C C . LYS A 1 254 ? -73.708 -11.318 93.162 1.00 81.31 254 LYS A C 1
ATOM 2087 O O . LYS A 1 254 ? -74.526 -11.513 94.053 1.00 81.31 254 LYS A O 1
ATOM 2092 N N . VAL A 1 255 ? -72.436 -11.712 93.248 1.00 78.00 255 VAL A N 1
ATOM 2093 C CA . VAL A 1 255 ? -71.852 -12.349 94.437 1.00 78.00 255 VAL A CA 1
ATOM 2094 C C . VAL A 1 255 ? -71.896 -11.393 95.626 1.00 78.00 255 VAL A C 1
ATOM 2096 O O . VAL A 1 255 ? -72.323 -11.804 96.700 1.00 78.00 255 VAL A O 1
ATOM 2099 N N . LYS A 1 256 ? -71.536 -10.118 95.443 1.00 81.31 256 LYS A N 1
ATOM 2100 C CA . LYS A 1 256 ? -71.574 -9.105 96.505 1.00 81.31 256 LYS A CA 1
ATOM 2101 C C . LYS A 1 256 ? -72.983 -8.945 97.079 1.00 81.31 256 LYS A C 1
ATOM 2103 O O . LYS A 1 256 ? -73.145 -9.056 98.288 1.00 81.31 256 LYS A O 1
ATOM 2108 N N . ASN A 1 257 ? -73.994 -8.802 96.222 1.00 77.75 257 ASN A N 1
ATOM 2109 C CA . ASN A 1 257 ? -75.392 -8.718 96.654 1.00 77.75 257 ASN A CA 1
ATOM 2110 C C . ASN A 1 257 ? -75.840 -9.975 97.413 1.00 77.75 257 ASN A C 1
ATOM 2112 O O . ASN A 1 257 ? -76.439 -9.867 98.476 1.00 77.75 257 ASN A O 1
ATOM 2116 N N . LEU A 1 258 ? -75.511 -11.169 96.907 1.00 77.06 258 LEU A N 1
ATOM 2117 C CA . LEU A 1 258 ? -75.832 -12.424 97.596 1.00 77.06 258 LEU A CA 1
ATOM 2118 C C . LEU A 1 258 ? -75.101 -12.552 98.942 1.00 77.06 258 LEU A C 1
ATOM 2120 O O . LEU A 1 258 ? -75.645 -13.114 99.886 1.00 77.06 258 LEU A O 1
ATOM 2124 N N . THR A 1 259 ? -73.885 -12.012 99.054 1.00 75.25 259 THR A N 1
ATOM 2125 C CA . THR A 1 259 ? -73.127 -11.991 100.315 1.00 75.25 259 THR A CA 1
ATOM 2126 C C . THR A 1 259 ? -73.766 -11.037 101.327 1.00 75.25 259 THR A C 1
ATOM 2128 O O . THR A 1 259 ? -73.859 -11.366 102.506 1.00 75.25 259 THR A O 1
ATOM 2131 N N . GLU A 1 260 ? -74.245 -9.876 100.874 1.00 78.75 260 GLU A N 1
ATOM 2132 C CA . GLU A 1 260 ? -74.986 -8.920 101.707 1.00 78.75 260 GLU A CA 1
ATOM 2133 C C . GLU A 1 260 ? -76.336 -9.503 102.172 1.00 78.75 260 GLU A C 1
ATOM 2135 O O . GLU A 1 260 ? -76.689 -9.370 103.345 1.00 78.75 260 GLU A O 1
ATOM 2140 N N . GLU A 1 261 ? -77.052 -10.230 101.306 1.00 76.44 261 GLU A N 1
ATOM 2141 C CA . GLU A 1 261 ? -78.265 -10.975 101.684 1.00 76.44 261 GLU A CA 1
ATOM 2142 C C . GLU A 1 261 ? -77.971 -12.093 102.694 1.00 76.44 261 GLU A C 1
ATOM 2144 O O . GLU A 1 261 ? -78.715 -12.255 103.662 1.00 76.44 261 GLU A O 1
ATOM 2149 N N . MET A 1 262 ? -76.873 -12.838 102.519 1.00 72.94 262 MET A N 1
ATOM 2150 C CA . MET A 1 262 ? -76.440 -13.843 103.496 1.00 72.94 262 MET A CA 1
ATOM 2151 C C . MET A 1 262 ? -76.140 -13.219 104.861 1.00 72.94 262 MET A C 1
ATOM 2153 O O . MET A 1 262 ? -76.609 -13.736 105.871 1.00 72.94 262 MET A O 1
ATOM 2157 N N . ALA A 1 263 ? -75.434 -12.086 104.906 1.00 74.00 263 ALA A N 1
ATOM 2158 C CA . ALA A 1 263 ? -75.148 -11.391 106.160 1.00 74.00 263 ALA A CA 1
ATOM 2159 C C . ALA A 1 263 ? -76.432 -10.917 106.869 1.00 74.00 263 ALA A C 1
ATOM 2161 O O . ALA A 1 263 ? -76.550 -11.048 108.088 1.00 74.00 263 ALA A O 1
ATOM 2162 N N . ALA A 1 264 ? -77.425 -10.427 106.119 1.00 75.88 264 ALA A N 1
ATOM 2163 C CA . ALA A 1 264 ? -78.729 -10.051 106.670 1.00 75.88 264 ALA A CA 1
ATOM 2164 C C . ALA A 1 264 ? -79.515 -11.264 107.211 1.00 75.88 264 ALA A C 1
ATOM 2166 O O . ALA A 1 264 ? -80.171 -11.182 108.258 1.00 75.88 264 ALA A O 1
ATOM 2167 N N . LEU A 1 265 ? -79.435 -12.410 106.527 1.00 73.56 265 LEU A N 1
ATOM 2168 C CA . LEU A 1 265 ? -80.019 -13.666 107.001 1.00 73.56 265 LEU A CA 1
ATOM 2169 C C . LEU A 1 265 ? -79.323 -14.167 108.275 1.00 73.56 265 LEU A C 1
ATOM 2171 O O . LEU A 1 265 ? -80.016 -14.543 109.220 1.00 73.56 265 LEU A O 1
ATOM 2175 N N . ASP A 1 266 ? -77.993 -14.095 108.357 1.00 73.69 266 ASP A N 1
ATOM 2176 C CA . ASP A 1 266 ? -77.229 -14.452 109.561 1.00 73.69 266 ASP A CA 1
ATOM 2177 C C . ASP A 1 266 ? -77.581 -13.550 110.757 1.00 73.69 266 ASP A C 1
ATOM 2179 O O . ASP A 1 266 ? -77.749 -14.029 111.882 1.00 73.69 266 ASP A O 1
ATOM 2183 N N . GLU A 1 267 ? -77.792 -12.252 110.528 1.00 74.31 267 GLU A N 1
ATOM 2184 C CA . GLU A 1 267 ? -78.234 -11.309 111.563 1.00 74.31 267 GLU A CA 1
ATOM 2185 C C . GLU A 1 267 ? -79.659 -11.627 112.063 1.00 74.31 267 GLU A C 1
ATOM 2187 O O . GLU A 1 267 ? -79.977 -11.503 113.253 1.00 74.31 267 GLU A O 1
ATOM 2192 N N . THR A 1 268 ? -80.517 -12.115 111.164 1.00 72.69 268 THR A N 1
ATOM 2193 C CA . THR A 1 268 ? -81.873 -12.581 111.487 1.00 72.69 268 THR A CA 1
ATOM 2194 C C . THR A 1 268 ? -81.839 -13.883 112.292 1.00 72.69 268 THR A C 1
ATOM 2196 O O . THR A 1 268 ? -82.542 -14.013 113.299 1.00 72.69 268 THR A O 1
ATOM 2199 N N . ILE A 1 269 ? -80.968 -14.824 111.917 1.00 74.25 269 ILE A N 1
ATOM 2200 C CA .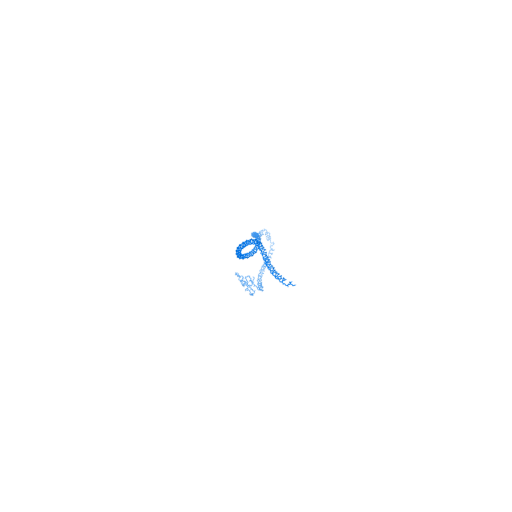 ILE A 1 269 ? -80.728 -16.066 112.663 1.00 74.25 269 ILE A CA 1
ATOM 2201 C C . ILE A 1 269 ? -80.197 -15.752 114.067 1.00 74.25 269 ILE A C 1
ATOM 2203 O O . ILE A 1 269 ? -80.665 -16.339 115.046 1.00 74.25 269 ILE A O 1
ATOM 2207 N N . ALA A 1 270 ? -79.280 -14.792 114.209 1.00 74.88 270 ALA A N 1
ATOM 2208 C CA . ALA A 1 270 ? -78.762 -14.371 115.508 1.00 74.88 270 ALA A CA 1
ATOM 2209 C C . ALA A 1 270 ? -79.867 -13.807 116.422 1.00 74.88 270 ALA A C 1
ATOM 2211 O O . ALA A 1 270 ? -79.909 -14.141 117.610 1.00 74.88 270 ALA A O 1
ATOM 2212 N N . LYS A 1 271 ? -80.804 -13.015 115.877 1.00 74.12 271 LYS A N 1
ATOM 2213 C CA . LYS A 1 271 ? -81.982 -12.524 116.618 1.00 74.12 271 LYS A CA 1
ATOM 2214 C C . LYS A 1 271 ? -82.892 -13.661 117.083 1.00 74.12 271 LYS A C 1
ATOM 2216 O O . LYS A 1 271 ? -83.190 -13.736 118.275 1.00 74.12 271 LYS A O 1
ATOM 2221 N N . LEU A 1 272 ? -83.248 -14.584 116.189 1.00 68.88 272 LEU A N 1
ATOM 2222 C CA . LEU A 1 272 ? -84.080 -15.751 116.519 1.00 68.88 272 LEU A CA 1
ATOM 2223 C C . LEU A 1 272 ? -83.412 -16.668 117.555 1.00 68.88 272 LEU A C 1
ATOM 2225 O O . LEU A 1 272 ? -84.069 -17.215 118.441 1.00 68.88 272 LEU A O 1
ATOM 2229 N N . THR A 1 273 ? -82.086 -16.802 117.501 1.00 68.69 273 THR A N 1
ATOM 2230 C CA . THR A 1 273 ? -81.319 -17.584 118.483 1.00 68.69 273 THR A CA 1
ATOM 2231 C C . THR A 1 273 ? -81.344 -16.927 119.868 1.00 68.69 273 THR A C 1
ATOM 2233 O O . THR A 1 273 ? -81.405 -17.619 120.886 1.00 68.69 273 THR A O 1
ATOM 2236 N N . LYS A 1 274 ? -81.355 -15.589 119.923 1.00 75.00 274 LYS A N 1
ATOM 2237 C CA . LYS A 1 274 ? -81.455 -14.814 121.167 1.00 75.00 274 LYS A CA 1
ATOM 2238 C C . LYS A 1 274 ? -82.855 -14.907 121.791 1.00 75.00 274 LYS A C 1
ATOM 2240 O O . LYS A 1 274 ? -82.957 -15.093 123.000 1.00 75.00 274 LYS A O 1
ATOM 2245 N N . GLU A 1 275 ? -83.911 -14.872 120.976 1.00 68.31 275 GLU A N 1
ATOM 2246 C CA . GLU A 1 275 ? -85.296 -15.107 121.423 1.00 68.31 275 GLU A CA 1
ATOM 2247 C C . GLU A 1 275 ? -85.507 -16.535 121.934 1.00 68.31 275 GLU A C 1
ATOM 2249 O O . GLU A 1 275 ? -86.100 -16.730 122.994 1.00 68.31 275 GLU A O 1
ATOM 2254 N N . LYS A 1 276 ? -84.950 -17.540 121.245 1.00 69.31 276 LYS A N 1
ATOM 2255 C CA . LYS A 1 276 ? -84.996 -18.939 121.694 1.00 69.31 276 LYS A CA 1
ATOM 2256 C C . LYS A 1 276 ? -84.374 -19.119 123.083 1.00 69.31 276 LYS A C 1
ATOM 2258 O O . LYS A 1 276 ? -84.913 -19.862 123.900 1.00 69.31 276 LYS A O 1
ATOM 2263 N N . LYS A 1 277 ? -83.259 -18.434 123.359 1.00 73.75 277 LYS A N 1
ATOM 2264 C CA . LYS A 1 277 ? -82.572 -18.510 124.655 1.00 73.75 277 LYS A CA 1
ATOM 2265 C C . LYS A 1 277 ? -83.384 -17.856 125.781 1.00 73.75 277 LYS A C 1
ATOM 2267 O O . LYS A 1 277 ? -83.513 -18.448 126.845 1.00 73.75 277 LYS A O 1
ATOM 2272 N N . ALA A 1 278 ? -84.008 -16.706 125.516 1.00 70.56 278 ALA A N 1
ATOM 2273 C CA . ALA A 1 278 ? -84.906 -16.046 126.468 1.00 70.56 278 ALA A CA 1
ATOM 2274 C C . ALA A 1 278 ? -86.149 -16.901 126.795 1.00 70.56 278 ALA A C 1
ATOM 2276 O O . ALA A 1 278 ? -86.581 -16.968 127.944 1.00 70.56 278 ALA A O 1
ATOM 2277 N N . LEU A 1 279 ? -86.690 -17.613 125.800 1.00 66.19 279 LEU A N 1
ATOM 2278 C CA . LEU A 1 279 ? -87.788 -18.569 125.989 1.00 66.19 279 LEU A CA 1
ATOM 2279 C C . LEU A 1 279 ? -87.379 -19.796 126.822 1.00 66.19 279 LEU A C 1
ATOM 2281 O O . LEU A 1 279 ? -88.179 -20.280 127.619 1.00 66.19 279 LEU A O 1
ATOM 2285 N N . GLN A 1 280 ? -86.141 -20.284 126.681 1.00 68.81 280 GLN A N 1
ATOM 2286 C CA . GLN A 1 280 ? -85.622 -21.372 127.521 1.00 68.81 280 GLN A CA 1
ATOM 2287 C C . GLN A 1 280 ? -85.404 -20.938 128.978 1.00 68.81 280 GLN A C 1
ATOM 2289 O O . GLN A 1 280 ? -85.714 -21.708 129.884 1.00 68.81 280 GLN A O 1
ATOM 2294 N N . GLU A 1 281 ? -84.932 -19.713 129.217 1.00 72.12 281 GLU A N 1
ATOM 2295 C CA . GLU A 1 281 ? -84.755 -19.164 130.572 1.00 72.12 281 GLU A CA 1
ATOM 2296 C C . GLU A 1 281 ? -86.108 -18.947 131.282 1.00 72.12 281 GLU A C 1
ATOM 2298 O O . GLU A 1 281 ? -86.254 -19.305 132.450 1.00 72.12 281 GLU A O 1
ATOM 2303 N N . ALA A 1 282 ? -87.138 -18.480 130.566 1.00 70.12 282 ALA A N 1
ATOM 2304 C CA . ALA A 1 282 ? -88.500 -18.371 131.101 1.00 70.12 282 ALA A CA 1
ATOM 2305 C C . ALA A 1 282 ? -89.127 -19.742 131.431 1.00 70.12 282 ALA A C 1
ATOM 2307 O O . ALA A 1 282 ? -89.837 -19.889 132.430 1.00 70.12 282 ALA A O 1
ATOM 2308 N N . HIS A 1 283 ? -88.843 -20.767 130.620 1.00 72.31 283 HIS A N 1
ATOM 2309 C CA . HIS A 1 283 ? -89.317 -22.124 130.882 1.00 72.31 283 HIS A CA 1
ATOM 2310 C C . HIS A 1 283 ? -88.683 -22.724 132.148 1.00 72.31 283 HIS A C 1
ATOM 2312 O O . HIS A 1 283 ? -89.398 -23.352 132.931 1.00 72.31 283 HIS A O 1
ATOM 2318 N N . GLN A 1 284 ? -87.385 -22.493 132.377 1.00 71.81 284 GLN A N 1
ATOM 2319 C CA . GLN A 1 284 ? -86.679 -22.983 133.565 1.00 71.81 284 GLN A CA 1
ATOM 2320 C C . GLN A 1 284 ? -87.191 -22.319 134.854 1.00 71.81 284 GLN A C 1
ATOM 2322 O O . GLN A 1 284 ? -87.422 -23.010 135.839 1.00 71.81 284 GLN A O 1
ATOM 2327 N N . GLN A 1 285 ? -87.482 -21.015 134.818 1.00 72.00 285 GLN A N 1
ATOM 2328 C CA . GLN A 1 285 ? -88.071 -20.298 135.956 1.00 72.00 285 GLN A CA 1
ATOM 2329 C C . GLN A 1 285 ? -89.454 -20.853 136.348 1.00 72.00 285 GLN A C 1
ATOM 2331 O O . GLN A 1 285 ? -89.775 -20.961 137.526 1.00 72.00 285 GLN A O 1
ATOM 2336 N N . THR A 1 286 ? -90.257 -21.264 135.360 1.00 67.06 286 THR A N 1
ATOM 2337 C CA . THR A 1 286 ? -91.592 -21.845 135.597 1.00 67.06 286 THR A CA 1
ATOM 2338 C C . THR A 1 286 ? -91.513 -23.254 136.212 1.00 67.06 286 THR A C 1
ATOM 2340 O O . THR A 1 286 ? -92.419 -23.673 136.928 1.00 67.06 286 THR A O 1
ATOM 2343 N N . LEU A 1 287 ? -90.431 -23.993 135.940 1.00 68.00 287 LEU A N 1
ATOM 2344 C CA . LEU A 1 287 ? -90.156 -25.304 136.541 1.00 68.00 287 LEU A CA 1
ATOM 2345 C C . LEU A 1 287 ? -89.751 -25.181 138.017 1.00 68.00 287 LEU A C 1
ATOM 2347 O O . LEU A 1 287 ? -90.216 -25.969 138.838 1.00 68.00 287 LEU A O 1
ATOM 2351 N N . ASP A 1 288 ? -88.951 -24.170 138.362 1.00 72.00 288 ASP A N 1
ATOM 2352 C CA . ASP A 1 288 ? -88.511 -23.934 139.743 1.00 72.00 288 ASP A CA 1
ATOM 2353 C C . ASP A 1 288 ? -89.677 -23.474 140.650 1.00 72.00 288 ASP A C 1
ATOM 2355 O O . ASP A 1 288 ? -89.780 -23.909 141.800 1.00 72.00 288 ASP A O 1
ATOM 2359 N N . ASP A 1 289 ? -90.616 -22.679 140.120 1.00 68.50 289 ASP A N 1
ATOM 2360 C CA . ASP A 1 289 ? -91.828 -22.258 140.845 1.00 68.50 289 ASP A CA 1
ATOM 2361 C C . ASP A 1 289 ? -92.799 -23.431 141.105 1.00 68.50 289 ASP A C 1
ATOM 2363 O O . ASP A 1 289 ? -93.458 -23.486 142.147 1.00 68.50 289 ASP A O 1
ATOM 2367 N N . LEU A 1 290 ? -92.862 -24.408 140.190 1.00 66.75 290 LEU A N 1
ATOM 2368 C CA . LEU A 1 290 ? -93.672 -25.619 140.353 1.00 66.75 290 LEU A CA 1
ATOM 2369 C C . LEU A 1 290 ? -93.104 -26.539 141.450 1.00 66.75 290 LEU A C 1
ATOM 2371 O O . LEU A 1 290 ? -93.864 -27.079 142.256 1.00 66.75 290 LEU A O 1
ATOM 2375 N N . GLN A 1 291 ? -91.773 -26.655 141.534 1.00 68.75 291 GLN A N 1
ATOM 2376 C CA . GLN A 1 291 ? -91.082 -27.439 142.564 1.00 68.75 291 GLN A CA 1
ATOM 2377 C C . GLN A 1 291 ? -91.308 -26.862 143.975 1.00 68.75 291 GLN A C 1
ATOM 2379 O O . GLN A 1 291 ? -91.494 -27.609 144.937 1.00 68.75 291 GLN A O 1
ATOM 2384 N N . ALA A 1 292 ? -91.364 -25.531 144.101 1.00 72.06 292 ALA A N 1
ATOM 2385 C CA . ALA A 1 292 ? -91.638 -24.852 145.368 1.00 72.06 292 ALA A CA 1
ATOM 2386 C C . ALA A 1 292 ? -93.078 -25.070 145.882 1.00 72.06 292 ALA A C 1
ATOM 2388 O O . ALA A 1 292 ? -93.303 -25.127 147.097 1.00 72.06 292 ALA A O 1
ATOM 2389 N N . GLU A 1 293 ? -94.057 -25.220 144.984 1.00 66.38 293 GLU A N 1
ATOM 2390 C CA . GLU A 1 293 ? -95.439 -25.549 145.359 1.00 66.38 293 GLU A CA 1
ATOM 2391 C C . GLU A 1 293 ? -95.621 -27.045 145.695 1.00 66.38 293 GLU A C 1
ATOM 2393 O O . GLU A 1 293 ? -96.373 -27.373 146.618 1.00 66.38 293 GLU A O 1
ATOM 2398 N N . GLU A 1 294 ? -94.869 -27.961 145.070 1.00 63.34 294 GLU A N 1
ATOM 2399 C CA . GLU A 1 294 ? -94.854 -29.386 145.456 1.00 63.34 294 GLU A CA 1
ATOM 2400 C C . GLU A 1 294 ? -94.298 -29.619 146.877 1.00 63.34 294 GLU A C 1
ATOM 2402 O O . GLU A 1 294 ? -94.843 -30.423 147.646 1.00 63.34 294 GLU A O 1
ATOM 2407 N N . ASP A 1 295 ? -93.269 -28.871 147.286 1.00 66.62 295 ASP A N 1
ATOM 2408 C CA . ASP A 1 295 ? -92.680 -28.991 148.628 1.00 66.62 295 ASP A CA 1
ATOM 2409 C C . ASP A 1 295 ? -93.612 -28.483 149.748 1.00 66.62 295 ASP A C 1
ATOM 2411 O O . ASP A 1 295 ? -93.632 -29.047 150.854 1.00 66.62 295 ASP A O 1
ATOM 2415 N N . LYS A 1 296 ? -94.469 -27.491 149.457 1.00 68.00 296 LYS A N 1
ATOM 2416 C CA . LYS A 1 296 ? -95.553 -27.026 150.351 1.00 68.00 296 LYS A CA 1
ATOM 2417 C C . LYS A 1 296 ? -96.648 -28.076 150.545 1.00 68.00 296 LYS A C 1
ATOM 2419 O O . LYS A 1 296 ? -97.136 -28.273 151.663 1.00 68.00 296 LYS A O 1
ATOM 2424 N N . VAL A 1 297 ? -97.035 -28.775 149.478 1.00 65.06 297 VAL A N 1
ATOM 2425 C CA . VAL A 1 297 ? -98.062 -29.832 149.529 1.00 65.06 297 VAL A CA 1
ATOM 2426 C C . VAL A 1 297 ? -97.567 -31.037 150.339 1.00 65.06 297 VAL A C 1
ATOM 2428 O O . VAL A 1 297 ? -98.314 -31.607 151.143 1.00 65.06 297 VAL A O 1
ATOM 2431 N N . ASN A 1 298 ? -96.281 -31.377 150.230 1.00 63.81 298 ASN A N 1
ATOM 2432 C CA . ASN A 1 298 ? -95.668 -32.458 151.005 1.00 63.81 298 ASN A CA 1
ATOM 2433 C C . ASN A 1 298 ? -95.563 -32.155 152.510 1.00 63.81 298 ASN A C 1
ATOM 2435 O O . ASN A 1 298 ? -95.703 -33.064 153.338 1.00 63.81 298 ASN A O 1
ATOM 2439 N N . THR A 1 299 ? -95.364 -30.892 152.899 1.00 66.06 299 THR A N 1
ATOM 2440 C CA . THR A 1 299 ? -95.357 -30.495 154.319 1.00 66.06 299 THR A CA 1
ATOM 2441 C C . THR A 1 299 ? -96.762 -30.496 154.928 1.00 66.06 299 THR A C 1
ATOM 2443 O O . THR A 1 299 ? -96.936 -30.968 156.054 1.00 66.06 299 THR A O 1
ATOM 2446 N N . LEU A 1 300 ? -97.782 -30.070 154.176 1.00 59.47 300 LEU A N 1
ATOM 2447 C CA . LEU A 1 300 ? -99.186 -30.114 154.610 1.00 59.47 300 LEU A CA 1
ATOM 2448 C C . LEU A 1 300 ? -99.729 -31.551 154.723 1.00 59.47 300 LEU A C 1
ATOM 2450 O O . LEU A 1 300 ? -100.478 -31.858 155.652 1.00 59.47 300 LEU A O 1
ATOM 2454 N N . THR A 1 301 ? -99.282 -32.465 153.859 1.00 64.06 301 THR A N 1
ATOM 2455 C CA . THR A 1 301 ? -99.680 -33.886 153.901 1.00 64.06 301 THR A CA 1
ATOM 2456 C C . THR A 1 301 ? -99.116 -34.612 155.134 1.00 64.06 301 THR A C 1
ATOM 2458 O O . THR A 1 301 ? -99.809 -35.417 155.758 1.00 64.06 301 THR A O 1
ATOM 2461 N N . LYS A 1 302 ? -97.895 -34.265 155.572 1.00 66.19 302 LYS A N 1
ATOM 2462 C CA . LYS A 1 302 ? -97.293 -34.799 156.812 1.00 66.19 302 LYS A CA 1
ATOM 2463 C C . LYS A 1 302 ? -97.956 -34.266 158.089 1.00 66.19 302 LYS A C 1
ATOM 2465 O O . LYS A 1 302 ? -98.006 -34.984 159.085 1.00 66.19 302 LYS A O 1
ATOM 2470 N N . ALA A 1 303 ? -98.480 -33.039 158.071 1.00 61.72 303 ALA A N 1
ATOM 2471 C CA . ALA A 1 303 ? -99.238 -32.478 159.193 1.00 61.72 303 ALA A CA 1
ATOM 2472 C C . ALA A 1 303 ? -100.647 -33.092 159.309 1.00 61.72 303 ALA A C 1
ATOM 2474 O O . ALA A 1 303 ? -101.120 -33.332 160.419 1.00 61.72 303 ALA A O 1
ATOM 2475 N N . LYS A 1 304 ? -101.278 -33.420 158.173 1.00 61.75 304 LYS A N 1
ATOM 2476 C CA . LYS A 1 304 ? -102.586 -34.089 158.106 1.00 61.75 304 LYS A CA 1
ATOM 2477 C C . LYS A 1 304 ? -102.554 -35.515 158.680 1.00 61.75 304 LYS A C 1
ATOM 2479 O O . LYS A 1 304 ? -103.335 -35.825 159.573 1.00 61.75 304 LYS A O 1
ATOM 2484 N N . SER A 1 305 ? -101.575 -36.328 158.275 1.00 64.94 305 SER A N 1
ATOM 2485 C CA . SER A 1 305 ? -101.403 -37.709 158.767 1.00 64.94 305 SER A CA 1
ATOM 2486 C C . SER A 1 305 ? -101.191 -37.803 160.289 1.00 64.94 305 SER A C 1
ATOM 2488 O O . SER A 1 305 ? -101.569 -38.796 160.906 1.00 64.94 305 SER A O 1
ATOM 2490 N N . LYS A 1 306 ? -100.610 -36.773 160.918 1.00 63.28 306 LYS A N 1
ATOM 2491 C CA . LYS A 1 306 ? -100.317 -36.764 162.360 1.00 63.28 306 LYS A CA 1
ATOM 2492 C C . LYS A 1 306 ? -101.523 -36.371 163.226 1.00 63.28 306 LYS A C 1
ATOM 2494 O O . LYS A 1 306 ? -101.553 -36.724 164.401 1.00 63.28 306 LYS A O 1
ATOM 2499 N N . LEU A 1 307 ? -102.494 -35.656 162.648 1.00 58.06 307 LEU A N 1
ATOM 2500 C CA . LEU A 1 307 ? -103.757 -35.281 163.294 1.00 58.06 307 LEU A CA 1
ATOM 2501 C C . LEU A 1 307 ? -104.837 -36.360 163.111 1.00 58.06 307 LEU A C 1
ATOM 2503 O O . LEU A 1 307 ? -105.630 -36.560 164.022 1.00 58.06 307 LEU A O 1
ATOM 2507 N N . GLU A 1 308 ? -104.822 -37.108 162.002 1.00 56.53 308 GLU A N 1
ATOM 2508 C CA . GLU A 1 308 ? -105.724 -38.254 161.777 1.00 56.53 308 GLU A CA 1
ATOM 2509 C C . GLU A 1 308 ? -105.426 -39.422 162.746 1.00 56.53 308 GLU A C 1
ATOM 2511 O O . GLU A 1 308 ? -106.348 -39.983 163.330 1.00 56.53 308 GLU A O 1
ATOM 2516 N N . GLN A 1 309 ? -104.151 -39.696 163.059 1.00 61.50 309 GLN A N 1
ATOM 2517 C CA . GLN A 1 309 ? -103.758 -40.736 164.030 1.00 61.50 309 GLN A CA 1
ATOM 2518 C C . GLN A 1 309 ? -104.185 -40.420 165.485 1.00 61.50 309 GLN A C 1
ATOM 2520 O O . GLN A 1 309 ? -104.384 -41.331 166.280 1.00 61.50 309 GLN A O 1
ATOM 2525 N N . GLN A 1 310 ? -104.337 -39.139 165.854 1.00 56.62 310 GLN A N 1
ATOM 2526 C CA . GLN A 1 310 ? -104.792 -38.730 167.197 1.00 56.62 310 GLN A CA 1
ATOM 2527 C C . GLN A 1 310 ? -106.322 -38.740 167.345 1.00 56.62 310 GLN A C 1
ATOM 2529 O O . GLN A 1 310 ? -106.822 -38.725 168.470 1.00 56.62 310 GLN A O 1
ATOM 2534 N N . VAL A 1 311 ? -107.056 -38.770 166.229 1.00 60.03 311 VAL A N 1
ATOM 2535 C CA . VAL A 1 311 ? -108.520 -38.891 166.204 1.00 60.03 311 VAL A CA 1
ATOM 2536 C C . VAL A 1 311 ? -108.933 -40.365 166.312 1.00 60.03 311 VAL A C 1
ATOM 2538 O O . VAL A 1 311 ? -109.797 -40.676 167.130 1.00 60.03 311 VAL A O 1
ATOM 2541 N N . ASP A 1 312 ? -108.234 -41.280 165.632 1.00 59.56 312 ASP A N 1
ATOM 2542 C CA . ASP A 1 312 ? -108.510 -42.727 165.702 1.00 59.56 312 ASP A CA 1
ATOM 2543 C C . ASP A 1 312 ? -108.300 -43.329 167.115 1.00 59.56 312 ASP A C 1
ATOM 2545 O O . ASP A 1 312 ? -109.096 -44.157 167.567 1.00 59.56 312 ASP A O 1
ATOM 2549 N N . ASP A 1 313 ? -107.293 -42.873 167.874 1.00 61.34 313 ASP A N 1
ATOM 2550 C CA . ASP A 1 313 ? -107.023 -43.367 169.240 1.00 61.34 313 ASP A CA 1
ATOM 2551 C C . ASP A 1 313 ? -108.048 -42.859 170.289 1.00 61.34 313 ASP A C 1
ATOM 2553 O O . ASP A 1 313 ? -108.266 -43.497 171.329 1.00 61.34 313 ASP A O 1
ATOM 2557 N N . LEU A 1 314 ? -108.729 -41.737 170.015 1.00 55.78 314 LEU A N 1
ATOM 2558 C CA . LEU A 1 314 ? -109.787 -41.175 170.871 1.00 55.78 314 LEU A CA 1
ATOM 2559 C C . LEU A 1 314 ? -111.186 -41.701 170.503 1.00 55.78 314 LEU A C 1
ATOM 2561 O O . LEU A 1 314 ? -112.025 -41.869 171.392 1.00 55.78 314 LEU A O 1
ATOM 2565 N N . GLU A 1 315 ? -111.426 -42.039 169.234 1.00 56.97 315 GLU A N 1
ATOM 2566 C CA . GLU A 1 315 ? -112.665 -42.688 168.781 1.00 56.97 315 GLU A CA 1
ATOM 2567 C C . GLU A 1 315 ? -112.739 -44.166 169.216 1.00 56.97 315 GLU A C 1
ATOM 2569 O O . GLU A 1 315 ? -113.811 -44.640 169.604 1.00 56.97 315 GLU A O 1
ATOM 2574 N N . GLY A 1 316 ? -111.602 -44.872 169.304 1.00 61.72 316 GLY A N 1
ATOM 2575 C CA . GLY A 1 316 ? -111.538 -46.244 169.830 1.00 61.72 316 GLY A CA 1
ATOM 2576 C C . GLY A 1 316 ? -111.892 -46.378 171.321 1.00 61.72 316 GLY A C 1
ATOM 2577 O O . GLY A 1 316 ? -112.535 -47.351 171.724 1.00 61.72 316 GLY A O 1
ATOM 2578 N N . SER A 1 317 ? -111.544 -45.381 172.143 1.00 56.81 317 SER A N 1
ATOM 2579 C CA . SER A 1 317 ? -111.834 -45.394 173.590 1.00 56.81 317 SER A CA 1
ATOM 2580 C C . SER A 1 317 ? -113.303 -45.065 173.907 1.00 56.81 317 SER A C 1
ATOM 2582 O O . SER A 1 317 ? -113.878 -45.623 174.841 1.00 56.81 317 SER A O 1
ATOM 2584 N N . LEU A 1 318 ? -113.951 -44.223 173.091 1.00 55.84 318 LEU A N 1
ATOM 2585 C CA . LEU A 1 318 ? -115.354 -43.819 173.269 1.00 55.84 318 LEU A CA 1
ATOM 2586 C C . LEU A 1 318 ? -116.355 -44.921 172.859 1.00 55.84 318 LEU A C 1
ATOM 2588 O O . LEU A 1 318 ? -117.439 -45.036 173.441 1.00 55.84 318 LEU A O 1
ATOM 2592 N N . GLU A 1 319 ? -115.993 -45.761 171.886 1.00 58.41 319 GLU A N 1
ATOM 2593 C CA . GLU A 1 319 ? -116.850 -46.843 171.386 1.00 58.41 319 GLU A CA 1
ATOM 2594 C C . GLU A 1 319 ? -116.813 -48.094 172.293 1.00 58.41 319 GLU A C 1
ATOM 2596 O O . GLU A 1 319 ? -117.795 -48.838 172.393 1.00 58.41 319 GLU A O 1
ATOM 2601 N N . GLN A 1 320 ? -115.722 -48.288 173.047 1.00 58.44 320 GLN A N 1
ATOM 2602 C CA . GLN A 1 320 ? -115.592 -49.361 174.043 1.00 58.44 320 GLN A CA 1
ATOM 2603 C C . GLN A 1 320 ? -116.411 -49.075 175.322 1.00 58.44 320 GLN A C 1
ATOM 2605 O O . GLN A 1 320 ? -116.961 -49.998 175.928 1.00 58.44 320 GLN A O 1
ATOM 2610 N N . GLU A 1 321 ? -116.598 -47.798 175.677 1.00 56.94 321 GLU A N 1
ATOM 2611 C CA . GLU A 1 321 ? -117.370 -47.351 176.849 1.00 56.94 321 GLU A CA 1
ATOM 2612 C C . GLU A 1 321 ? -118.895 -47.309 176.588 1.00 56.94 321 GLU A C 1
ATOM 2614 O O . GLU A 1 321 ? -119.702 -47.597 177.478 1.00 56.94 321 GLU A O 1
ATOM 2619 N N . LYS A 1 322 ? -119.324 -47.079 175.334 1.00 57.41 322 LYS A N 1
ATOM 2620 C CA . LYS A 1 322 ? -120.742 -47.178 174.925 1.00 57.41 322 LYS A CA 1
ATOM 2621 C C . LYS A 1 322 ? -121.267 -48.619 174.873 1.00 57.41 322 LYS A C 1
ATOM 2623 O O . LYS A 1 322 ? -122.443 -48.842 175.166 1.00 57.41 322 LYS A O 1
ATOM 2628 N N . LYS A 1 323 ? -120.416 -49.604 174.560 1.00 58.25 323 LYS A N 1
ATOM 2629 C CA . LYS A 1 323 ? -120.809 -51.025 174.462 1.00 58.25 323 LYS A CA 1
ATOM 2630 C C . LYS A 1 323 ? -121.065 -51.670 175.833 1.00 58.25 323 LYS A C 1
ATOM 2632 O O . LYS A 1 323 ? -122.029 -52.411 175.988 1.00 58.25 323 LYS A O 1
ATOM 2637 N N . LEU A 1 324 ? -120.280 -51.310 176.854 1.00 58.19 324 LEU A N 1
ATOM 2638 C CA . LEU A 1 324 ? -120.440 -51.813 178.230 1.00 58.19 324 LEU A CA 1
ATOM 2639 C C . LEU A 1 324 ? -121.662 -51.231 178.965 1.00 58.19 324 LEU A C 1
ATOM 2641 O O . LEU A 1 324 ? -122.220 -51.883 179.848 1.00 58.19 324 LEU A O 1
ATOM 2645 N N . ARG A 1 325 ? -122.126 -50.032 178.587 1.00 59.00 325 ARG A N 1
ATOM 2646 C CA . ARG A 1 325 ? -123.278 -49.369 179.223 1.00 59.00 325 ARG A CA 1
ATOM 2647 C C . ARG A 1 325 ? -124.630 -49.941 178.772 1.00 59.00 325 ARG A C 1
ATOM 2649 O O . ARG A 1 325 ? -125.540 -50.066 179.588 1.00 59.00 325 ARG A O 1
ATOM 2656 N N . VAL A 1 326 ? -124.745 -50.341 177.502 1.00 64.69 326 VAL A N 1
ATOM 2657 C CA . VAL A 1 326 ? -125.979 -50.911 176.923 1.00 64.69 326 VAL A CA 1
ATOM 2658 C C . VAL A 1 326 ? -126.228 -52.350 177.397 1.00 64.69 326 VAL A C 1
ATOM 2660 O O . VAL A 1 326 ? -127.380 -52.730 177.621 1.00 64.69 326 VAL A O 1
ATOM 2663 N N . ASP A 1 327 ? -125.176 -53.139 177.631 1.00 58.28 327 ASP A N 1
ATOM 2664 C CA . ASP A 1 327 ? -125.324 -54.525 178.097 1.00 58.28 327 ASP A CA 1
ATOM 2665 C C . ASP A 1 327 ? -125.683 -54.631 179.593 1.00 58.28 327 ASP A C 1
ATOM 2667 O O . ASP A 1 327 ? -126.374 -55.570 179.994 1.00 58.28 327 ASP A O 1
ATOM 2671 N N . LEU A 1 328 ? -125.344 -53.635 180.420 1.00 52.56 328 LEU A N 1
ATOM 2672 C CA . LEU A 1 328 ? -125.673 -53.645 181.854 1.00 52.56 328 LEU A CA 1
ATOM 2673 C C . LEU A 1 328 ? -127.122 -53.187 182.141 1.00 52.56 328 LEU A C 1
ATOM 2675 O O . LEU A 1 328 ? -127.794 -53.760 183.003 1.00 52.56 328 LEU A O 1
ATOM 2679 N N . GLU A 1 329 ? -127.675 -52.252 181.356 1.00 58.00 329 GLU A N 1
ATOM 2680 C CA . GLU A 1 329 ? -129.108 -51.896 181.416 1.00 58.00 329 GLU A CA 1
ATOM 2681 C C . GLU A 1 329 ? -130.027 -53.035 180.934 1.00 58.00 329 GLU A C 1
ATOM 2683 O O . GLU A 1 329 ? -131.171 -53.156 181.388 1.00 58.00 329 GLU A O 1
ATOM 2688 N N . ARG A 1 330 ? -129.518 -53.927 180.073 1.00 60.00 330 ARG A N 1
ATOM 2689 C CA . ARG A 1 330 ? -130.259 -55.087 179.553 1.00 60.00 330 ARG A CA 1
ATOM 2690 C C . ARG A 1 330 ? -130.371 -56.234 180.563 1.00 60.00 330 ARG A C 1
ATOM 2692 O O . ARG A 1 330 ? -131.381 -56.935 180.565 1.00 60.00 330 ARG A O 1
ATOM 2699 N N . VAL A 1 331 ? -129.383 -56.396 181.447 1.00 63.03 331 VAL A N 1
ATOM 2700 C CA . VAL A 1 331 ? -129.412 -57.384 182.546 1.00 63.03 331 VAL A CA 1
ATOM 2701 C C . VAL A 1 331 ? -130.274 -56.892 183.718 1.00 63.03 331 VAL A C 1
ATOM 2703 O O . VAL A 1 331 ? -131.004 -57.686 184.312 1.00 63.03 331 VAL A O 1
ATOM 2706 N N . LYS A 1 332 ? -130.311 -55.577 183.980 1.00 55.44 332 LYS A N 1
ATOM 2707 C CA . LYS A 1 332 ? -131.163 -54.972 185.021 1.00 55.44 332 LYS A CA 1
ATOM 2708 C C . LYS A 1 332 ? -132.670 -55.159 184.760 1.00 55.44 332 LYS A C 1
ATOM 2710 O O . LYS A 1 332 ? -133.394 -55.566 185.660 1.00 55.44 332 LYS A O 1
ATOM 2715 N N . ARG A 1 333 ? -133.140 -54.970 183.517 1.00 59.00 333 ARG A N 1
ATOM 2716 C CA . ARG A 1 333 ? -134.561 -55.188 183.150 1.00 59.00 333 ARG A CA 1
ATOM 2717 C C . ARG A 1 333 ? -134.996 -56.657 183.129 1.00 59.00 333 ARG A C 1
ATOM 2719 O O . ARG A 1 333 ? -136.192 -56.923 183.159 1.00 59.00 333 ARG A O 1
ATOM 2726 N N . LYS A 1 334 ? -134.053 -57.604 183.065 1.00 57.78 334 LYS A N 1
ATOM 2727 C CA . LYS A 1 334 ? -134.349 -59.046 183.068 1.00 57.78 334 LYS A CA 1
ATOM 2728 C C . LYS A 1 334 ? -134.510 -59.591 184.496 1.00 57.78 334 LYS A C 1
ATOM 2730 O O . LYS A 1 334 ? -135.412 -60.379 184.732 1.00 57.78 334 LYS A O 1
ATOM 2735 N N . LEU A 1 335 ? -133.727 -59.085 185.455 1.00 54.19 335 LEU A N 1
ATOM 2736 C CA . LEU A 1 335 ? -133.812 -59.476 186.872 1.00 54.19 335 LEU A CA 1
ATOM 2737 C C . LEU A 1 335 ? -134.962 -58.794 187.647 1.00 54.19 335 LEU A C 1
ATOM 2739 O O . LEU A 1 335 ? -135.443 -59.351 188.628 1.00 54.19 335 LEU A O 1
ATOM 2743 N N . GLU A 1 336 ? -135.462 -57.637 187.193 1.00 56.28 336 GLU A N 1
ATOM 2744 C CA . GLU A 1 336 ? -136.668 -56.994 187.760 1.00 56.28 336 GLU A CA 1
ATOM 2745 C C . GLU A 1 336 ? -137.985 -57.696 187.341 1.00 56.28 336 GLU A C 1
ATOM 2747 O O . GLU A 1 336 ? -139.002 -57.546 188.017 1.00 56.28 336 GLU A O 1
ATOM 2752 N N . GLY A 1 337 ? -137.975 -58.494 186.261 1.00 59.66 337 GLY A N 1
ATOM 2753 C CA . GLY A 1 337 ? -139.125 -59.293 185.807 1.00 59.66 337 GLY A CA 1
ATOM 2754 C C . GLY A 1 337 ? -139.284 -60.625 186.550 1.00 59.66 337 GLY A C 1
ATOM 2755 O O . GLY A 1 337 ? -140.400 -61.003 186.909 1.00 59.66 337 GLY A O 1
ATOM 2756 N N . ASP A 1 338 ? -138.168 -61.287 186.864 1.00 52.97 338 ASP A N 1
ATOM 2757 C CA . ASP A 1 338 ? -138.168 -62.578 187.567 1.00 52.97 338 ASP A CA 1
ATOM 2758 C C . ASP A 1 338 ? -138.553 -62.440 189.059 1.00 52.97 338 ASP A C 1
ATOM 2760 O O . ASP A 1 338 ? -139.084 -63.376 189.655 1.00 52.97 338 ASP A O 1
ATOM 2764 N N . LEU A 1 339 ? -138.393 -61.246 189.651 1.00 50.78 339 LEU A N 1
ATOM 2765 C CA . LEU A 1 339 ? -138.836 -60.939 191.021 1.00 50.78 339 LEU A CA 1
ATOM 2766 C C . LEU A 1 339 ? -140.370 -60.808 191.145 1.00 50.78 339 LEU A C 1
ATOM 2768 O O . LEU A 1 339 ? -140.912 -61.004 192.230 1.00 50.78 339 LEU A O 1
ATOM 2772 N N . LYS A 1 340 ? -141.081 -60.518 190.044 1.00 56.00 340 LYS A N 1
ATOM 2773 C CA . LYS A 1 340 ? -142.544 -60.341 190.042 1.00 56.00 340 LYS A CA 1
ATOM 2774 C C . LYS A 1 340 ? -143.295 -61.665 189.865 1.00 56.00 340 LYS A C 1
ATOM 2776 O O . LYS A 1 340 ? -144.287 -61.897 190.543 1.00 56.00 340 LYS A O 1
ATOM 2781 N N . LEU A 1 341 ? -142.761 -62.576 189.050 1.00 58.03 341 LEU A N 1
ATOM 2782 C CA . LEU A 1 341 ? -143.332 -63.918 188.856 1.00 58.03 341 LEU A CA 1
ATOM 2783 C C . LEU A 1 341 ? -143.151 -64.828 190.086 1.00 58.03 341 LEU A C 1
ATOM 2785 O O . LEU A 1 341 ? -143.994 -65.683 190.349 1.00 58.03 341 LEU A O 1
ATOM 2789 N N . ALA A 1 342 ? -142.100 -64.615 190.885 1.00 57.16 342 ALA A N 1
ATOM 2790 C CA . ALA A 1 342 ? -141.921 -65.322 192.154 1.00 57.16 342 ALA A CA 1
ATOM 2791 C C . ALA A 1 342 ? -142.880 -64.836 193.264 1.00 57.16 342 ALA A C 1
ATOM 2793 O O . ALA A 1 342 ? -143.160 -65.594 194.190 1.00 57.16 342 ALA A O 1
ATOM 2794 N N . GLN A 1 343 ? -143.409 -63.607 193.170 1.00 55.00 343 GLN A N 1
ATOM 2795 C CA . GLN A 1 343 ? -144.410 -63.085 194.112 1.00 55.00 343 GLN A CA 1
ATOM 2796 C C . GLN A 1 343 ? -145.831 -63.585 193.805 1.00 55.00 343 GLN A C 1
ATOM 2798 O O . GLN A 1 343 ? -146.589 -63.818 194.743 1.00 55.00 343 GLN A O 1
ATOM 2803 N N . ASP A 1 344 ? -146.161 -63.866 192.541 1.00 56.25 344 ASP A N 1
ATOM 2804 C CA . ASP A 1 344 ? -147.467 -64.437 192.172 1.00 56.25 344 ASP A CA 1
ATOM 2805 C C . ASP A 1 344 ? -147.561 -65.943 192.511 1.00 56.25 344 ASP A C 1
ATOM 2807 O O . ASP A 1 344 ? -148.608 -66.423 192.940 1.00 56.25 344 ASP A O 1
ATOM 2811 N N . SER A 1 345 ? -146.445 -66.686 192.461 1.00 56.00 345 SER A N 1
ATOM 2812 C CA . SER A 1 345 ? -146.423 -68.114 192.831 1.00 56.00 345 SER A CA 1
ATOM 2813 C C . SER A 1 345 ? -146.506 -68.376 194.348 1.00 56.00 345 SER A C 1
ATOM 2815 O O . SER A 1 345 ? -146.790 -69.504 194.755 1.00 56.00 345 SER A O 1
ATOM 2817 N N . ILE A 1 346 ? -146.268 -67.356 195.183 1.00 57.25 346 ILE A N 1
ATOM 2818 C CA . ILE A 1 346 ? -146.488 -67.399 196.641 1.00 57.25 346 ILE A CA 1
ATOM 2819 C C . ILE A 1 346 ? -147.982 -67.249 196.970 1.00 57.25 346 ILE A C 1
ATOM 2821 O O . ILE A 1 346 ? -148.458 -67.870 197.917 1.00 57.25 346 ILE A O 1
ATOM 2825 N N . MET A 1 347 ? -148.742 -66.509 196.158 1.00 57.94 347 MET A N 1
ATOM 2826 C CA . MET A 1 347 ? -150.159 -66.239 196.423 1.00 57.94 347 MET A CA 1
ATOM 2827 C C . MET A 1 347 ? -151.075 -67.417 196.036 1.00 57.94 347 MET A C 1
ATOM 2829 O O . MET A 1 347 ? -152.082 -67.657 196.702 1.00 57.94 347 MET A O 1
ATOM 2833 N N . ASP A 1 348 ? -150.696 -68.209 195.026 1.00 56.56 348 ASP A N 1
ATOM 2834 C CA . ASP A 1 348 ? -151.464 -69.395 194.610 1.00 56.56 348 ASP A CA 1
ATOM 2835 C C . ASP A 1 348 ? -151.254 -70.608 195.543 1.00 56.56 348 ASP A C 1
ATOM 2837 O O . ASP A 1 348 ? -152.198 -71.348 195.824 1.00 56.56 348 ASP A O 1
ATOM 2841 N N . LEU A 1 349 ? -150.060 -70.781 196.128 1.00 55.16 349 LEU A N 1
ATOM 2842 C CA . LEU A 1 349 ? -149.799 -71.872 197.085 1.00 55.16 349 LEU A CA 1
ATOM 2843 C C . LEU A 1 349 ? -150.364 -71.602 198.493 1.00 55.16 349 LEU A C 1
ATOM 2845 O O . LEU A 1 349 ? -150.665 -72.551 199.223 1.00 55.16 349 LEU A O 1
ATOM 2849 N N . GLU A 1 350 ? -150.555 -70.334 198.877 1.00 55.22 350 GLU A N 1
ATOM 2850 C CA . GLU A 1 350 ? -151.285 -69.970 200.102 1.00 55.22 350 GLU A CA 1
ATOM 2851 C C . GLU A 1 350 ? -152.795 -70.257 199.984 1.00 55.22 350 GLU A C 1
ATOM 2853 O O . GLU A 1 350 ? -153.420 -70.646 200.976 1.00 55.22 350 GLU A O 1
ATOM 2858 N N . ASN A 1 351 ? -153.362 -70.182 198.773 1.00 54.62 351 ASN A N 1
ATOM 2859 C CA . ASN A 1 351 ? -154.772 -70.492 198.506 1.00 54.62 351 ASN A CA 1
ATOM 2860 C C . ASN A 1 351 ? -155.059 -72.007 198.466 1.00 54.62 351 ASN A C 1
ATOM 2862 O O . ASN A 1 351 ? -156.072 -72.458 199.008 1.00 54.62 351 ASN A O 1
ATOM 2866 N N . ASP A 1 352 ? -154.148 -72.816 197.914 1.00 54.00 352 ASP A N 1
ATOM 2867 C CA . ASP A 1 352 ? -154.322 -74.277 197.850 1.00 54.00 352 ASP A CA 1
ATOM 2868 C C . ASP A 1 352 ? -154.122 -74.973 199.207 1.00 54.00 352 ASP A C 1
ATOM 2870 O O . ASP A 1 352 ? -154.716 -76.024 199.472 1.00 54.00 352 ASP A O 1
ATOM 2874 N N . LYS A 1 353 ? -153.358 -74.371 200.129 1.00 52.75 353 LYS A N 1
ATOM 2875 C CA . LYS A 1 353 ? -153.247 -74.894 201.498 1.00 52.75 353 LYS A CA 1
ATOM 2876 C C . LYS A 1 353 ? -154.504 -74.610 202.331 1.00 52.75 353 LYS A C 1
ATOM 2878 O O . LYS A 1 353 ? -154.932 -75.489 203.077 1.00 52.75 353 LYS A O 1
ATOM 2883 N N . GLN A 1 354 ? -155.142 -73.446 202.157 1.00 53.88 354 GLN A N 1
ATOM 2884 C CA . GLN A 1 354 ? -156.418 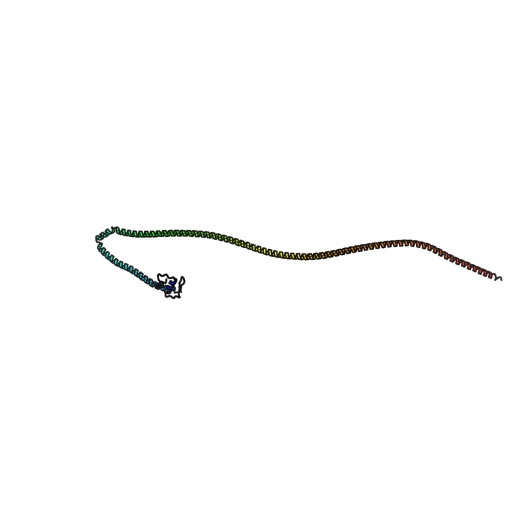-73.136 202.822 1.00 53.88 354 GLN A CA 1
ATOM 2885 C C . GLN A 1 354 ? -157.572 -74.054 202.374 1.00 53.88 354 GLN A C 1
ATOM 2887 O O . GLN A 1 354 ? -158.481 -74.294 203.162 1.00 53.88 354 GLN A O 1
ATOM 2892 N N . GLN A 1 355 ? -157.521 -74.649 201.174 1.00 51.44 355 GLN A N 1
ATOM 2893 C CA . GLN A 1 355 ? -158.557 -75.589 200.713 1.00 51.44 355 GLN A CA 1
ATOM 2894 C C . GLN A 1 355 ? -158.345 -77.052 201.142 1.00 51.44 355 GLN A C 1
ATOM 2896 O O . GLN A 1 355 ? -159.302 -77.833 201.128 1.00 51.44 355 GLN A O 1
ATOM 2901 N N . LEU A 1 356 ? -157.136 -77.446 201.561 1.00 51.94 356 LEU A N 1
ATOM 2902 C CA . LEU A 1 356 ? -156.868 -78.811 202.041 1.00 51.94 356 LEU A CA 1
ATOM 2903 C C . LEU A 1 356 ? -157.062 -78.982 203.557 1.00 51.94 356 LEU A C 1
ATOM 2905 O O . LEU A 1 356 ? -157.343 -80.100 203.993 1.00 51.94 356 LEU A O 1
ATOM 2909 N N . ASP A 1 357 ? -157.036 -77.895 204.335 1.00 46.34 357 ASP A N 1
ATOM 2910 C CA . ASP A 1 357 ? -157.393 -77.913 205.765 1.00 46.34 357 ASP A CA 1
ATOM 2911 C C . ASP A 1 357 ? -158.915 -78.032 206.025 1.00 46.34 357 ASP A C 1
ATOM 2913 O O . ASP A 1 357 ? -159.318 -78.384 207.135 1.00 46.34 357 ASP A O 1
ATOM 2917 N N . GLU A 1 358 ? -159.787 -77.840 205.022 1.00 50.50 358 GLU A N 1
ATOM 2918 C CA . GLU A 1 358 ? -161.248 -77.882 205.228 1.00 50.50 358 GLU A CA 1
ATOM 2919 C C . GLU A 1 358 ? -161.959 -79.176 204.793 1.00 50.50 358 GLU A C 1
ATOM 2921 O O . GLU A 1 358 ? -163.125 -79.357 205.150 1.00 50.50 358 GLU A O 1
ATOM 2926 N N . LYS A 1 359 ? -161.316 -80.120 204.077 1.00 45.31 359 LYS A N 1
ATOM 2927 C CA . LYS A 1 359 ? -162.073 -81.234 203.462 1.00 45.31 359 LYS A CA 1
ATOM 2928 C C . LYS A 1 359 ? -162.053 -82.616 204.099 1.00 45.31 359 LYS A C 1
ATOM 2930 O O . LYS A 1 359 ? -163.018 -83.326 203.835 1.00 45.31 359 LYS A O 1
ATOM 2935 N N . LEU A 1 360 ? -161.109 -83.035 204.947 1.00 39.75 360 LEU A N 1
ATOM 2936 C CA . LEU A 1 360 ? -161.186 -84.400 205.515 1.00 39.75 360 LEU A CA 1
ATOM 2937 C C . LEU A 1 360 ? -160.652 -84.532 206.955 1.00 39.75 360 LEU A C 1
ATOM 2939 O O . LEU A 1 360 ? -159.781 -85.343 207.249 1.00 39.75 360 LEU A O 1
ATOM 2943 N N . LYS A 1 361 ? -161.291 -83.807 207.885 1.00 43.50 361 LYS A N 1
ATOM 2944 C CA . LYS A 1 361 ? -161.779 -84.421 209.133 1.00 43.50 361 LYS A CA 1
ATOM 2945 C C . LYS A 1 361 ? -163.119 -85.099 208.829 1.00 43.50 361 LYS A C 1
ATOM 2947 O O . LYS A 1 361 ? -164.172 -84.466 208.896 1.00 43.50 361 LYS A O 1
ATOM 2952 N N . LYS A 1 362 ? -163.060 -86.383 208.496 1.00 38.94 362 LYS A N 1
ATOM 2953 C CA . LYS A 1 362 ? -164.095 -87.369 208.806 1.00 38.94 362 LYS A CA 1
ATOM 2954 C C . LYS A 1 362 ? -163.413 -88.675 209.160 1.00 38.94 362 LYS A C 1
ATOM 2956 O O . LYS A 1 362 ? -162.565 -89.102 208.349 1.00 38.94 362 LYS A O 1
#